Protein AF-A0A959G9X3-F1 (afdb_monomer)

Radius of gyration: 18.76 Å; Cα contacts (8 Å, |Δi|>4): 458; chains: 1; bounding box: 46×42×54 Å

Mean predicted aligned error: 4.37 Å

Sequence (274 aa):
MMKLTDKDYQLYTIEAFASNGLLDGGTTQPLSIRGVNMTTGDRDHNYILKWRSSTRLSVDNMTNELIGAWIALELDIVCVEPFLINISDQFVEKVMTDQPGYKFAQQSIGINFGSKYMEGLFPFINQYNPKNIDQVQQAMMIFVFDMFVDNGDRGQGKMNLFWRDDRYVVLDHEMAFSFLQLLFGQNPHPWLIEKDVDLYKKHPLLLFLKNSTPDINACVEKLTLINDHFWNCVDQWLPAECKSEKIEKIKSRLNSVIANRDIFIEQLNKILAS

Foldseek 3Di:
DDALLDPPDAAWEWEFDAWPAFDPDDQQRKTWTFTAGPPPRDGPFIKIFGQCPRPQHPLQLLLQQVVLVNLCVLLVQAEFAKHKYAQAPCCLVPHCVVGPCSVSSVVRHGITIMTTDDPPWAADDLPDAQPDQVQLQSLLLVLVSCLLQVQLCCLVPRNQWTDDPSHIYHYRRSRGNVLVVDPDQRDPQSLQCVSVCNSRVRHSCLVNNLVDDHDNVVSLVSLCSLDPSSVVSCVVHPDPSSDDPVSVVSSVSSVSNNVVVVSSSVNVVVSSPD

Nearest PDB structures (foldseek):
  7bi2-assembly1_A  TM=4.686E-01  e=2.970E-03  Mus musculus
  4bwx-assembly1_B  TM=3.816E-01  e=1.131E-03  Neurospora crassa
  7bi6-assembly1_A  TM=4.331E-01  e=1.076E-02  Mus musculus
  9cj1-assembly1_A  TM=2.770E-01  e=6.617E-04  Homo sapiens
  4e5b-assembly1_A  TM=2.911E-01  e=8.229E-03  Homo sapiens

Secondary structure (DSSP, 8-state):
---TTSTT----EEEEEEEEEEPSS-TT--EEEEEEETTT-----EEEEE-TTSTT--HHHHHHHHHHHHHHHHTT--BPPEEEEEE-HHHIIIIITTSTTHHHHHHT-EEEEEEE--SS-EE--TTPPPSSHHHHHHHHHHHHHHHHTT-TTTTSS---EEEETTEEEE---TTTTGGGG-SS---S-TT-GGG-HHHHHT-TTHHHHHTS---HHHHHHGGGGSSHHHHHHHHHHS-GGG--THHHHHHHHHHHHHHTHHHHHHHHHHHHH-

pLDDT: mean 91.66, std 8.44, range [50.0, 98.75]

Solvent-accessible surface area (backbone atoms only — not comparable to full-atom values): 15280 Å² total; per-residue (Å²): 131,85,27,65,77,42,92,84,56,74,80,50,46,26,44,50,74,44,72,77,45,68,51,87,86,56,100,56,58,34,32,34,28,34,31,32,30,74,85,82,65,50,60,94,50,52,31,37,38,42,46,46,46,27,102,78,25,48,60,64,26,44,40,25,28,53,53,39,44,40,52,35,35,62,65,71,42,48,53,60,55,70,31,36,29,35,35,46,70,64,35,35,67,74,58,27,59,98,38,90,60,35,71,40,44,66,66,24,58,39,78,24,44,24,24,50,58,73,83,74,69,40,76,64,58,95,79,73,74,72,91,48,70,67,46,43,40,50,51,46,40,51,54,52,45,40,60,65,43,35,27,62,38,44,43,64,75,70,57,49,39,25,37,44,95,91,36,67,32,44,52,84,28,51,43,32,49,40,62,78,76,45,92,65,86,59,70,92,52,71,31,56,48,84,78,48,50,73,53,55,74,44,23,74,56,45,73,59,52,46,77,55,86,59,64,62,65,67,47,58,60,47,52,64,66,72,36,71,68,40,51,54,42,46,69,70,65,53,54,76,85,53,62,54,77,62,55,58,53,50,52,55,53,46,49,52,28,59,76,38,38,70,56,29,50,54,43,53,51,53,62,46,73,105

Structure (mmCIF, N/CA/C/O backbone):
data_AF-A0A959G9X3-F1
#
_entry.id   AF-A0A959G9X3-F1
#
loop_
_atom_site.group_PDB
_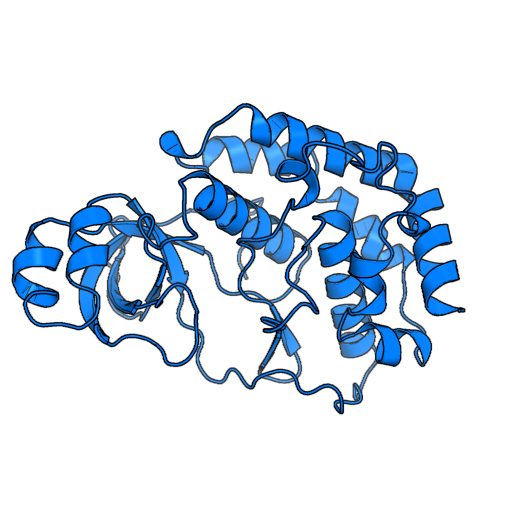atom_site.id
_atom_site.type_symbol
_atom_site.label_atom_id
_atom_site.label_alt_id
_atom_site.label_comp_id
_atom_site.label_asym_id
_atom_site.label_entity_id
_atom_site.label_seq_id
_atom_site.pdbx_PDB_ins_code
_atom_site.Cartn_x
_atom_site.Cartn_y
_atom_site.Cartn_z
_atom_site.occupancy
_atom_site.B_iso_or_equiv
_atom_site.auth_seq_id
_atom_site.auth_comp_id
_atom_site.auth_asym_id
_atom_site.auth_atom_id
_atom_site.pdbx_PDB_model_num
ATOM 1 N N . MET A 1 1 ? -5.214 -13.494 -4.003 1.00 85.50 1 MET A N 1
ATOM 2 C CA . MET A 1 1 ? -5.889 -12.512 -3.128 1.00 85.50 1 MET A CA 1
ATOM 3 C C . MET A 1 1 ? -6.911 -11.808 -3.991 1.00 85.50 1 MET A C 1
ATOM 5 O O . MET A 1 1 ? -6.700 -11.784 -5.198 1.00 85.50 1 MET A O 1
ATOM 9 N N . MET A 1 2 ? -8.006 -11.332 -3.408 1.00 94.06 2 MET A N 1
ATOM 10 C CA . MET A 1 2 ? -9.050 -10.645 -4.165 1.00 94.06 2 MET A CA 1
ATOM 11 C C . MET A 1 2 ? -8.537 -9.278 -4.629 1.00 94.06 2 MET A C 1
ATOM 13 O O . MET A 1 2 ? -7.889 -8.573 -3.852 1.00 94.06 2 MET A O 1
ATOM 17 N N . LYS A 1 3 ? -8.774 -8.937 -5.892 1.00 97.31 3 LYS A N 1
ATOM 18 C CA . LYS A 1 3 ? -8.425 -7.649 -6.499 1.00 97.31 3 LYS A CA 1
ATOM 19 C C . LYS A 1 3 ? -9.585 -6.677 -6.378 1.00 97.31 3 LYS A C 1
ATOM 21 O O . LYS A 1 3 ? -10.732 -7.102 -6.294 1.00 97.31 3 LYS A O 1
ATOM 26 N N . LEU A 1 4 ? -9.299 -5.378 -6.421 1.00 97.75 4 LEU A N 1
ATOM 27 C CA . LEU A 1 4 ? -10.341 -4.352 -6.344 1.00 97.75 4 LEU A CA 1
ATOM 28 C C . LEU A 1 4 ? -11.317 -4.442 -7.532 1.00 97.75 4 LEU A C 1
ATOM 30 O O . LEU A 1 4 ? -12.502 -4.149 -7.380 1.00 97.75 4 LEU A O 1
ATOM 34 N N . THR A 1 5 ? -10.820 -4.852 -8.701 1.00 98.06 5 THR A N 1
ATOM 35 C CA . THR A 1 5 ? -11.609 -5.019 -9.932 1.00 98.06 5 THR A CA 1
ATOM 36 C C . THR A 1 5 ? -12.339 -6.364 -10.029 1.00 98.06 5 THR A C 1
ATOM 38 O O . THR A 1 5 ? -13.122 -6.573 -10.962 1.00 98.06 5 THR A O 1
ATOM 41 N N . ASP A 1 6 ? -12.137 -7.283 -9.077 1.00 97.81 6 ASP A N 1
ATOM 42 C CA . ASP A 1 6 ? -12.888 -8.537 -9.048 1.00 97.81 6 ASP A CA 1
ATOM 43 C C . ASP A 1 6 ? -14.374 -8.252 -8.784 1.00 97.81 6 ASP A C 1
ATOM 45 O O . ASP A 1 6 ? -14.739 -7.441 -7.934 1.00 97.81 6 ASP A O 1
ATOM 49 N N . LYS A 1 7 ? -15.263 -8.964 -9.487 1.00 96.12 7 LYS A N 1
ATOM 50 C CA . LYS A 1 7 ? -16.722 -8.745 -9.398 1.00 96.12 7 LYS A CA 1
ATOM 51 C C . LYS A 1 7 ? -17.288 -8.925 -7.990 1.00 96.12 7 LYS A C 1
ATOM 53 O O . LYS A 1 7 ? -18.281 -8.289 -7.650 1.00 96.12 7 LYS A O 1
ATOM 58 N N . ASP A 1 8 ? -16.659 -9.798 -7.213 1.00 94.75 8 ASP A N 1
ATOM 59 C CA . ASP A 1 8 ? -17.082 -10.152 -5.862 1.00 94.75 8 ASP A CA 1
ATOM 60 C C . ASP A 1 8 ? -16.332 -9.344 -4.788 1.00 94.75 8 ASP A C 1
ATOM 62 O O . ASP A 1 8 ? -16.494 -9.617 -3.598 1.00 94.75 8 ASP A O 1
ATOM 66 N N . TYR A 1 9 ? -15.522 -8.351 -5.185 1.00 96.31 9 TYR A N 1
ATOM 67 C CA . TYR A 1 9 ? -14.794 -7.507 -4.245 1.00 96.31 9 TYR A CA 1
ATOM 68 C C . TYR A 1 9 ? -15.740 -6.728 -3.335 1.00 96.31 9 TYR A C 1
ATOM 70 O O . TYR A 1 9 ? -16.698 -6.096 -3.788 1.00 96.31 9 TYR A O 1
ATOM 78 N N . GLN A 1 10 ? -15.429 -6.733 -2.039 1.00 94.81 10 GLN A N 1
ATOM 79 C CA . GLN A 1 10 ? -16.093 -5.917 -1.031 1.00 94.81 10 GLN A CA 1
ATOM 80 C C . GLN A 1 10 ? -15.064 -5.370 -0.045 1.00 94.81 10 GLN A C 1
ATOM 82 O O . GLN A 1 10 ? -14.242 -6.111 0.490 1.00 94.81 10 GLN A O 1
ATOM 87 N N . LEU A 1 11 ? -15.147 -4.070 0.248 1.00 96.38 11 LEU A N 1
ATOM 88 C CA . LEU A 1 11 ? -14.422 -3.490 1.373 1.00 96.38 11 LEU A CA 1
ATOM 89 C C . LEU A 1 11 ? -15.249 -3.684 2.649 1.00 96.38 11 LEU A C 1
ATOM 91 O O . LEU A 1 11 ? -16.226 -2.972 2.882 1.00 96.38 11 LEU A O 1
ATOM 95 N N . TYR A 1 12 ? -14.867 -4.658 3.470 1.00 96.00 12 TYR A N 1
ATOM 96 C CA . TYR A 1 12 ? -15.586 -4.968 4.703 1.00 96.00 12 TYR A CA 1
ATOM 97 C C . TYR A 1 12 ? -15.247 -4.015 5.850 1.00 96.00 12 TYR A C 1
ATOM 99 O O . TYR A 1 12 ? -14.092 -3.627 6.045 1.00 96.00 12 TYR A O 1
ATOM 107 N N . THR A 1 13 ? -16.261 -3.736 6.673 1.00 97.12 13 THR A N 1
ATOM 108 C CA . THR A 1 13 ? -16.110 -3.056 7.963 1.00 97.12 13 THR A CA 1
ATOM 109 C C . THR A 1 13 ? -16.155 -4.060 9.106 1.00 97.12 13 THR A C 1
ATOM 111 O O . THR A 1 13 ? -17.062 -4.893 9.195 1.00 97.12 13 THR A O 1
ATOM 114 N N . ILE A 1 14 ? -15.178 -3.952 9.997 1.00 97.81 14 ILE A N 1
ATOM 115 C CA . ILE A 1 14 ? -15.005 -4.780 11.181 1.00 97.81 14 ILE A CA 1
ATOM 116 C C . ILE A 1 14 ? -15.331 -3.948 12.423 1.00 97.81 14 ILE A C 1
ATOM 118 O O . ILE A 1 14 ? -14.673 -2.945 12.683 1.00 97.81 14 ILE A O 1
ATOM 122 N N . GLU A 1 15 ? -16.305 -4.377 13.222 1.00 97.62 15 GLU A N 1
ATOM 123 C CA . GLU A 1 15 ? -16.554 -3.795 14.547 1.00 97.62 15 GLU A CA 1
ATOM 124 C C . GLU A 1 15 ? -15.572 -4.407 15.552 1.00 97.62 15 GLU A C 1
ATOM 126 O O . GLU A 1 15 ? -15.604 -5.620 15.799 1.00 97.62 15 GLU A O 1
ATOM 131 N N . ALA A 1 16 ? -14.687 -3.591 16.126 1.00 97.44 16 ALA A N 1
ATOM 132 C CA . ALA A 1 16 ? -13.716 -4.051 17.113 1.00 97.44 16 ALA A CA 1
ATOM 133 C C . ALA A 1 16 ? -14.400 -4.408 18.445 1.00 97.44 16 ALA A C 1
ATOM 135 O O . ALA A 1 16 ? -15.195 -3.632 18.970 1.00 97.44 16 ALA A O 1
ATOM 136 N N . PHE A 1 17 ? -14.064 -5.562 19.035 1.00 95.44 17 PHE A N 1
ATOM 137 C CA . PHE A 1 17 ? -14.628 -5.973 20.333 1.00 95.44 17 PHE A CA 1
ATOM 138 C C . PHE A 1 17 ? -13.599 -6.477 21.350 1.00 95.44 17 PHE A C 1
ATOM 140 O O . PHE A 1 17 ? -13.927 -6.586 22.530 1.00 95.44 17 PHE A O 1
ATOM 147 N N . ALA A 1 18 ? -12.373 -6.805 20.934 1.00 95.44 18 ALA A N 1
ATOM 148 C CA . ALA A 1 18 ? -11.294 -7.171 21.849 1.00 95.44 18 ALA A CA 1
ATOM 149 C C . ALA A 1 18 ? -9.933 -6.701 21.330 1.00 95.44 18 ALA A C 1
ATOM 151 O O . ALA A 1 18 ? -9.728 -6.573 20.124 1.00 95.44 18 ALA A O 1
ATOM 152 N N . SER A 1 19 ? -9.004 -6.482 22.256 1.00 94.75 19 SER A N 1
ATOM 153 C CA . SER A 1 19 ? -7.615 -6.124 21.982 1.00 94.75 19 SER A CA 1
ATOM 154 C C . SER A 1 19 ? -6.700 -7.283 22.366 1.00 94.75 19 SER A C 1
ATOM 156 O O . SER A 1 19 ? -6.834 -7.846 23.450 1.00 94.75 19 SER A O 1
ATOM 158 N N . ASN A 1 20 ? -5.761 -7.612 21.482 1.00 93.94 20 ASN A N 1
ATOM 159 C CA . ASN A 1 20 ? -4.663 -8.541 21.745 1.00 93.94 20 ASN A CA 1
ATOM 160 C C . ASN A 1 20 ? -3.367 -7.792 22.122 1.00 93.94 20 ASN A C 1
ATOM 162 O O . ASN A 1 20 ? -2.320 -8.418 22.266 1.00 93.94 20 ASN A O 1
ATOM 166 N N . GLY A 1 21 ? -3.428 -6.463 22.266 1.00 91.56 21 GLY A N 1
ATOM 167 C CA . GLY A 1 21 ? -2.287 -5.610 22.589 1.00 91.56 21 GLY A CA 1
ATOM 168 C C . GLY A 1 21 ? -1.664 -4.909 21.380 1.00 91.56 21 GLY A C 1
ATOM 169 O O . GLY A 1 21 ? -1.989 -5.176 20.218 1.00 91.56 21 GLY A O 1
ATOM 170 N N . LEU A 1 22 ? -0.782 -3.951 21.678 1.00 89.56 22 LEU A N 1
ATOM 171 C CA . LEU A 1 22 ? -0.002 -3.236 20.670 1.00 89.56 22 LEU A CA 1
ATOM 172 C C . LEU A 1 22 ? 1.006 -4.184 20.023 1.00 89.56 22 LEU A C 1
ATOM 174 O O . LEU A 1 22 ? 1.587 -5.032 20.697 1.00 89.56 22 LEU A O 1
ATOM 178 N N . LEU A 1 23 ? 1.231 -4.017 18.723 1.00 87.06 23 LEU A N 1
ATOM 179 C CA . LEU A 1 23 ? 2.316 -4.715 18.051 1.00 87.06 23 LEU A CA 1
ATOM 180 C C . LEU A 1 23 ? 3.654 -4.041 18.352 1.00 87.06 23 LEU A C 1
ATOM 182 O O . LEU A 1 23 ? 3.776 -2.811 18.336 1.00 87.06 23 LEU A O 1
ATOM 186 N N . ASP A 1 24 ? 4.676 -4.868 18.547 1.00 71.62 24 ASP A N 1
ATOM 187 C CA . ASP A 1 24 ? 6.043 -4.396 18.683 1.00 71.62 24 ASP A CA 1
ATOM 188 C C . ASP A 1 24 ? 6.552 -3.823 17.362 1.00 71.62 24 ASP A C 1
ATOM 190 O O . ASP A 1 24 ? 6.461 -4.428 16.293 1.00 71.62 24 ASP A O 1
ATOM 194 N N . GLY A 1 25 ? 7.141 -2.634 17.452 1.00 63.25 25 GLY A N 1
ATOM 195 C CA . GLY A 1 25 ? 7.735 -1.968 16.311 1.00 63.25 25 GLY A CA 1
ATOM 196 C C . GLY A 1 25 ? 6.701 -1.336 15.377 1.00 63.25 25 GLY A C 1
ATOM 197 O O . GLY A 1 25 ? 6.318 -1.894 14.358 1.00 63.25 25 GLY A O 1
ATOM 198 N N . GLY A 1 26 ? 6.501 -0.035 15.554 1.00 63.66 26 GLY A N 1
ATOM 199 C CA . GLY A 1 26 ? 5.830 0.865 14.615 1.00 63.66 26 GLY A CA 1
ATOM 200 C C . GLY A 1 26 ? 5.736 2.240 15.261 1.00 63.66 26 GLY A C 1
ATOM 201 O O . GLY A 1 26 ? 5.432 2.329 16.447 1.00 63.66 26 GLY A O 1
ATOM 202 N N . THR A 1 27 ? 6.033 3.313 14.533 1.00 64.88 27 THR A N 1
ATOM 203 C CA . THR A 1 27 ? 5.900 4.682 15.072 1.00 64.88 27 THR A CA 1
ATOM 204 C C . THR A 1 27 ? 4.432 5.073 15.269 1.00 64.88 27 THR A C 1
ATOM 206 O O . THR A 1 27 ? 4.143 5.963 16.063 1.00 64.88 27 THR A O 1
ATOM 209 N N . THR A 1 28 ? 3.515 4.367 14.599 1.00 73.62 28 THR A N 1
ATOM 210 C CA . THR A 1 28 ? 2.058 4.555 14.638 1.00 73.62 28 THR A CA 1
ATOM 211 C C . THR A 1 28 ? 1.342 3.708 15.697 1.00 73.62 28 THR A C 1
ATOM 213 O O . THR A 1 28 ? 0.125 3.814 15.821 1.00 73.62 28 THR A O 1
ATOM 216 N N . GLN A 1 29 ? 2.076 2.900 16.479 1.00 82.88 29 GLN A N 1
ATOM 217 C CA . GLN A 1 29 ? 1.539 2.012 17.528 1.00 82.88 29 GLN A CA 1
ATOM 218 C C . GLN A 1 29 ? 0.321 1.175 17.073 1.00 82.88 29 GLN A C 1
ATOM 220 O O . GLN A 1 29 ? -0.747 1.271 17.685 1.00 82.88 29 GLN A O 1
ATOM 225 N N . PRO A 1 30 ? 0.447 0.374 15.997 1.00 88.69 30 PRO A N 1
ATOM 226 C CA . PRO A 1 30 ? -0.665 -0.433 15.506 1.00 88.69 30 PRO A CA 1
ATOM 227 C C . PRO A 1 30 ? -1.137 -1.440 16.564 1.00 88.69 30 PRO A C 1
ATOM 229 O O . PRO A 1 30 ? -0.336 -1.987 17.327 1.00 88.69 30 PRO A O 1
ATOM 232 N N . LEU A 1 31 ? -2.445 -1.689 16.601 1.00 93.50 31 LEU A N 1
ATOM 233 C CA . LEU A 1 31 ? -3.095 -2.549 17.591 1.00 93.50 31 LEU A CA 1
ATOM 234 C C . LEU A 1 31 ? -3.569 -3.849 16.940 1.00 93.50 31 LEU A C 1
ATOM 236 O O . LEU A 1 31 ? -4.256 -3.817 15.922 1.00 93.50 31 LEU A O 1
ATOM 240 N N . SER A 1 32 ? -3.251 -4.993 17.543 1.00 95.25 32 SER A N 1
ATOM 241 C CA . SER A 1 32 ? -3.877 -6.263 17.170 1.00 95.25 32 SER A CA 1
ATOM 242 C C . SER A 1 32 ? -5.231 -6.377 17.861 1.00 95.25 32 SER A C 1
ATOM 244 O O . SER A 1 32 ? -5.326 -6.230 19.081 1.00 95.25 32 SER A O 1
ATOM 246 N N . ILE A 1 33 ? -6.286 -6.634 17.094 1.00 96.50 33 ILE A N 1
ATOM 247 C CA . ILE A 1 33 ? -7.656 -6.719 17.600 1.00 96.50 33 ILE A CA 1
ATOM 248 C C . ILE A 1 33 ? -8.370 -7.978 17.112 1.00 96.50 33 ILE A C 1
ATOM 250 O O . ILE A 1 33 ? -8.010 -8.580 16.096 1.00 96.50 33 ILE A O 1
ATOM 254 N N . ARG A 1 34 ? -9.458 -8.314 17.804 1.00 96.81 34 ARG A N 1
ATOM 255 C CA . ARG A 1 34 ? -10.531 -9.155 17.271 1.00 96.81 34 ARG A CA 1
ATOM 256 C C . ARG A 1 34 ? -11.759 -8.299 17.013 1.00 96.81 34 ARG A C 1
ATOM 258 O O . ARG A 1 34 ? -12.076 -7.394 17.791 1.00 96.81 34 ARG A O 1
ATOM 265 N N . GLY A 1 35 ? -12.457 -8.619 15.935 1.00 95.69 35 GLY A N 1
ATOM 266 C CA . GLY A 1 35 ? -13.658 -7.907 15.539 1.00 95.69 35 GLY A CA 1
ATOM 267 C C . GLY A 1 35 ? -14.635 -8.791 14.782 1.00 95.69 35 GLY A C 1
ATOM 268 O O . GLY A 1 35 ? -14.324 -9.938 14.454 1.00 95.69 35 GLY A O 1
ATOM 269 N N . VAL A 1 36 ? -15.833 -8.263 14.556 1.00 96.44 36 VAL A N 1
ATOM 270 C CA . VAL A 1 36 ? -16.889 -8.924 13.784 1.00 96.44 36 VAL A CA 1
ATOM 271 C C . VAL A 1 36 ? -17.071 -8.215 12.449 1.00 96.44 36 VAL A C 1
ATOM 273 O O . VAL A 1 36 ? -17.217 -6.994 12.414 1.00 96.44 36 VAL A O 1
ATOM 276 N N . ASN A 1 37 ? -17.071 -8.968 11.351 1.00 96.56 37 ASN A N 1
ATOM 277 C CA . ASN A 1 37 ? -17.448 -8.426 10.050 1.00 96.56 37 ASN A CA 1
ATOM 278 C C . ASN A 1 37 ? -18.927 -8.030 10.095 1.00 96.56 37 ASN A C 1
ATOM 280 O O . ASN A 1 37 ? -19.795 -8.874 10.306 1.00 96.56 37 ASN A O 1
ATOM 284 N N . MET A 1 38 ? -19.224 -6.746 9.905 1.00 95.44 38 MET A N 1
ATOM 285 C CA . MET A 1 38 ? -20.588 -6.224 10.028 1.00 95.44 38 MET A CA 1
ATOM 286 C C . MET A 1 38 ? -21.529 -6.705 8.914 1.00 95.44 38 MET A C 1
ATOM 288 O O . MET A 1 38 ? -22.742 -6.609 9.065 1.00 95.44 38 MET A O 1
ATOM 292 N N . THR A 1 39 ? -20.982 -7.216 7.808 1.00 93.75 39 THR A N 1
ATOM 293 C CA . THR A 1 39 ? -21.754 -7.734 6.670 1.00 93.75 39 THR A CA 1
ATOM 294 C C . THR A 1 39 ? -22.005 -9.233 6.800 1.00 93.75 39 THR A C 1
ATOM 296 O O . THR A 1 39 ? -23.139 -9.676 6.647 1.00 93.75 39 THR A O 1
ATOM 299 N N . THR A 1 40 ? -20.965 -10.019 7.091 1.00 94.00 40 THR A N 1
ATOM 300 C CA . THR A 1 40 ? -21.065 -11.491 7.123 1.00 94.00 40 THR A CA 1
ATOM 301 C C . THR A 1 40 ? -21.345 -12.053 8.516 1.00 94.00 40 THR A C 1
ATOM 303 O O . THR A 1 40 ? -21.867 -13.156 8.643 1.00 94.00 40 THR A O 1
ATOM 306 N N . GLY A 1 41 ? -21.026 -11.301 9.572 1.00 94.38 41 GLY A N 1
ATOM 307 C CA . GLY A 1 41 ? -21.092 -11.759 10.960 1.00 94.38 41 GLY A CA 1
ATOM 308 C C . GLY A 1 41 ? -19.872 -12.564 11.424 1.00 94.38 41 GLY A C 1
ATOM 309 O O . GLY A 1 41 ? -19.844 -12.982 12.584 1.00 94.38 41 GLY A O 1
ATOM 310 N N . ASP A 1 42 ? -18.860 -12.759 10.570 1.00 93.38 42 ASP A N 1
ATOM 311 C CA . ASP A 1 42 ? -17.679 -13.578 10.878 1.00 93.38 42 ASP A CA 1
ATOM 312 C C . ASP A 1 42 ? -16.801 -12.969 11.981 1.00 93.38 42 ASP A C 1
ATOM 314 O O . ASP A 1 42 ? -16.592 -11.754 12.030 1.00 93.38 42 ASP A O 1
ATOM 318 N N . ARG A 1 43 ? -16.247 -13.824 12.858 1.00 91.00 43 ARG A N 1
ATOM 319 C CA . ARG A 1 43 ? -15.448 -13.434 14.048 1.00 91.00 43 ARG A CA 1
ATOM 320 C C . ARG A 1 43 ? -14.090 -14.138 14.172 1.00 91.00 43 ARG A C 1
ATOM 322 O O . ARG A 1 43 ? -13.389 -13.961 15.175 1.00 91.00 43 ARG A O 1
ATOM 329 N N . ASP A 1 44 ? -13.718 -14.939 13.179 1.00 80.19 44 ASP A N 1
ATOM 330 C CA . ASP A 1 44 ? -12.619 -15.914 13.274 1.00 80.19 44 ASP A CA 1
ATOM 331 C C . ASP A 1 44 ? -11.255 -15.354 12.853 1.00 80.19 44 ASP A C 1
ATOM 333 O O . ASP A 1 44 ? -10.323 -16.095 12.536 1.00 80.19 44 ASP A O 1
ATOM 337 N N . HIS A 1 45 ? -11.114 -14.030 12.826 1.00 87.19 45 HIS A N 1
ATOM 338 C CA . HIS A 1 45 ? -9.915 -13.373 12.325 1.00 87.19 45 HIS A CA 1
ATOM 339 C C . HIS A 1 45 ? -9.379 -12.339 13.312 1.00 87.19 45 HIS A C 1
ATOM 341 O O . HIS A 1 45 ? -10.131 -11.635 13.991 1.00 87.19 45 HIS A O 1
ATOM 347 N N . ASN A 1 46 ? -8.050 -12.261 13.361 1.00 94.31 46 ASN A N 1
ATOM 348 C CA . ASN A 1 46 ? -7.339 -11.140 13.952 1.00 94.31 46 ASN A CA 1
ATOM 349 C C . ASN A 1 46 ? -7.132 -10.072 12.877 1.00 94.31 46 ASN A C 1
ATOM 351 O O . ASN A 1 46 ? -6.869 -10.386 11.711 1.00 94.31 46 ASN A O 1
ATOM 355 N N . TYR A 1 47 ? -7.208 -8.814 13.288 1.00 96.25 47 TYR A N 1
ATOM 356 C CA . TYR A 1 47 ? -6.983 -7.666 12.421 1.00 96.25 47 TYR A CA 1
ATOM 357 C C . TYR A 1 47 ? -5.936 -6.756 13.042 1.00 96.25 47 TYR A C 1
ATOM 359 O O . TYR A 1 47 ? -5.803 -6.687 14.265 1.00 96.25 47 TYR A O 1
ATOM 367 N N . ILE A 1 48 ? -5.202 -6.053 12.190 1.00 94.88 48 ILE A N 1
ATOM 368 C CA . ILE A 1 48 ? -4.279 -5.005 12.603 1.00 94.88 48 ILE A CA 1
ATOM 369 C C . ILE A 1 48 ? -4.941 -3.665 12.340 1.00 94.88 48 ILE A C 1
ATOM 371 O O . ILE A 1 48 ? -5.239 -3.331 11.197 1.00 94.88 48 ILE A O 1
ATOM 375 N N . LEU A 1 49 ? -5.161 -2.916 13.412 1.00 94.12 49 LEU A N 1
ATOM 376 C CA . LEU A 1 49 ? -5.708 -1.571 13.416 1.00 94.12 49 LEU A CA 1
ATOM 377 C C . LEU A 1 49 ? -4.584 -0.542 13.359 1.00 94.12 49 LEU A C 1
ATOM 379 O O . LEU A 1 49 ? -3.643 -0.588 14.157 1.00 94.12 49 LEU A O 1
ATOM 383 N N . LYS A 1 50 ? -4.735 0.431 12.461 1.00 91.88 50 LYS A N 1
ATOM 384 C CA . LYS A 1 50 ? -3.920 1.642 12.429 1.00 91.88 50 LYS A CA 1
ATOM 385 C C . LYS A 1 50 ? -4.776 2.840 12.834 1.00 91.88 50 LYS A C 1
ATOM 387 O O . LYS A 1 50 ? -5.769 3.151 12.182 1.00 91.88 50 LYS A O 1
ATOM 392 N N . TRP A 1 51 ? -4.392 3.509 13.919 1.00 87.50 51 TRP A N 1
ATOM 393 C CA . TRP A 1 51 ? -5.157 4.621 14.486 1.00 87.50 51 TRP A CA 1
ATOM 394 C C . TRP A 1 51 ? -5.194 5.820 13.548 1.00 87.50 51 TRP A C 1
ATOM 396 O O . TRP A 1 51 ? -4.145 6.405 13.276 1.00 87.50 51 TRP A O 1
ATOM 406 N N . ARG A 1 52 ? -6.390 6.280 13.174 1.00 83.88 52 ARG A N 1
ATOM 407 C CA . ARG A 1 52 ? -6.580 7.526 12.415 1.00 83.88 52 ARG A CA 1
ATOM 408 C C . ARG A 1 52 ? -6.131 8.782 13.169 1.00 83.88 52 ARG A C 1
ATOM 410 O O . ARG A 1 52 ? -6.207 9.864 12.615 1.00 83.88 52 ARG A O 1
ATOM 417 N N . SER A 1 53 ? -5.819 8.674 14.461 1.00 73.44 53 SER A N 1
ATOM 418 C CA . SER A 1 53 ? -5.345 9.783 15.295 1.00 73.44 53 SER A CA 1
ATOM 419 C C . SER A 1 53 ? -3.873 9.662 15.681 1.00 73.44 53 SER A C 1
ATOM 421 O O . SER A 1 53 ? -3.386 10.458 16.488 1.00 73.44 53 SER A O 1
ATOM 423 N N . SER A 1 54 ? -3.152 8.654 15.172 1.00 62.28 54 SER A N 1
ATOM 424 C CA . SER A 1 54 ? -1.708 8.609 15.398 1.00 62.28 54 SER A CA 1
ATOM 425 C C . SER A 1 54 ? -1.075 9.862 14.789 1.00 62.28 54 SER A C 1
ATOM 427 O O . SER A 1 54 ? -1.590 10.422 13.824 1.00 62.28 54 SER A O 1
ATOM 429 N N . THR A 1 55 ? 0.052 10.320 15.335 1.00 51.47 55 THR A N 1
ATOM 430 C CA . THR A 1 55 ? 0.744 11.563 14.928 1.00 51.47 55 THR A CA 1
ATOM 431 C C . THR A 1 55 ? 1.146 11.615 13.447 1.00 51.47 55 THR A C 1
ATOM 433 O O . THR A 1 55 ? 1.661 12.633 12.990 1.00 51.47 55 THR A O 1
ATOM 436 N N . ARG A 1 56 ? 0.909 10.529 12.704 1.00 50.00 56 ARG A N 1
ATOM 437 C CA . ARG A 1 56 ? 1.140 10.370 11.273 1.00 50.00 56 ARG A CA 1
ATOM 438 C C . ARG A 1 56 ? -0.070 9.851 10.501 1.00 50.00 56 ARG A C 1
ATOM 440 O O . ARG A 1 56 ? 0.092 9.629 9.324 1.00 50.00 56 ARG A O 1
ATOM 447 N N . LEU A 1 57 ? -1.253 9.639 11.071 1.00 54.00 57 LEU A N 1
ATOM 448 C CA . LEU A 1 57 ? -2.431 9.256 10.286 1.00 54.00 57 LEU A CA 1
ATOM 449 C C . LEU A 1 57 ? -3.406 10.423 10.312 1.00 54.00 57 LEU A C 1
ATOM 451 O O . LEU A 1 57 ? -4.056 10.678 11.309 1.00 54.00 57 LEU A O 1
ATOM 455 N N . SER A 1 58 ? -3.457 11.180 9.225 1.00 71.12 58 SER A N 1
ATOM 456 C CA . SER A 1 58 ? -4.650 11.935 8.859 1.00 71.12 58 SER A CA 1
ATOM 457 C C . SER A 1 58 ? -5.543 11.027 8.009 1.00 71.12 58 SER A C 1
ATOM 459 O O . SER A 1 58 ? -5.116 9.959 7.559 1.00 71.12 58 SER A O 1
ATOM 461 N N . VAL A 1 59 ? -6.771 11.466 7.730 1.00 80.19 59 VAL A N 1
ATOM 462 C CA . VAL A 1 59 ? -7.631 10.842 6.707 1.00 80.19 59 VAL A CA 1
ATOM 463 C C . VAL A 1 59 ? -6.861 10.617 5.398 1.00 80.19 59 VAL A C 1
ATOM 465 O O . VAL A 1 59 ? -7.073 9.615 4.719 1.00 80.19 59 VAL A O 1
ATOM 468 N N . ASP A 1 60 ? -5.882 11.476 5.092 1.00 83.62 60 ASP A N 1
ATOM 469 C CA . ASP A 1 60 ? -5.035 11.299 3.922 1.00 83.62 60 ASP A CA 1
ATOM 470 C C . ASP A 1 60 ? -4.221 10.009 3.942 1.00 83.62 60 ASP A C 1
ATOM 472 O O . ASP A 1 60 ? -4.154 9.328 2.921 1.00 83.62 60 ASP A O 1
ATOM 476 N N . ASN A 1 61 ? -3.630 9.647 5.072 1.00 85.31 61 ASN A N 1
ATOM 477 C CA . ASN A 1 61 ? -2.769 8.471 5.135 1.00 85.31 61 ASN A CA 1
ATOM 478 C C . ASN A 1 61 ? -3.587 7.178 5.146 1.00 85.31 61 ASN A C 1
ATOM 480 O O . ASN A 1 61 ? -3.155 6.187 4.567 1.00 85.31 61 ASN A O 1
ATOM 484 N N . MET A 1 62 ? -4.819 7.218 5.667 1.00 90.50 62 MET A N 1
ATOM 485 C CA . MET A 1 62 ? -5.795 6.150 5.442 1.00 90.50 62 MET A CA 1
ATOM 486 C C . MET A 1 62 ? -6.145 6.002 3.952 1.00 90.50 62 MET A C 1
ATOM 488 O O . MET A 1 62 ? -6.174 4.883 3.442 1.00 90.50 62 MET A O 1
ATOM 492 N N . THR A 1 63 ? -6.376 7.107 3.233 1.00 93.31 63 THR A N 1
ATOM 493 C CA . THR A 1 63 ? -6.613 7.054 1.781 1.00 93.31 63 THR A CA 1
ATOM 494 C C . THR A 1 63 ? -5.400 6.489 1.035 1.00 93.31 63 THR A C 1
ATOM 496 O O . THR A 1 63 ? -5.573 5.684 0.124 1.00 93.31 63 THR A O 1
ATOM 499 N N . ASN A 1 64 ? -4.179 6.886 1.412 1.00 94.25 64 ASN A N 1
ATOM 500 C CA . ASN A 1 64 ? -2.950 6.386 0.790 1.00 94.25 64 ASN A CA 1
ATOM 501 C C . ASN A 1 64 ? -2.778 4.883 1.030 1.00 94.25 64 ASN A C 1
ATOM 503 O O . ASN A 1 64 ? -2.481 4.159 0.085 1.00 94.25 64 ASN A O 1
ATOM 507 N N . GLU A 1 65 ? -3.036 4.414 2.253 1.00 93.94 65 GLU A N 1
ATOM 508 C CA . GLU A 1 65 ? -3.014 2.991 2.595 1.00 93.94 65 GLU A CA 1
ATOM 509 C C . GLU A 1 65 ? -3.996 2.173 1.758 1.00 93.94 65 GLU A C 1
ATOM 511 O O . GLU A 1 65 ? -3.607 1.181 1.146 1.00 93.94 65 GLU A O 1
ATOM 516 N N . LEU A 1 66 ? -5.260 2.606 1.678 1.00 96.31 66 LEU A N 1
ATOM 517 C CA . LEU A 1 66 ? -6.283 1.901 0.900 1.00 96.31 66 LEU A CA 1
ATOM 518 C C . LEU A 1 66 ? -5.912 1.828 -0.582 1.00 96.31 66 LEU A C 1
ATOM 520 O O . LEU A 1 66 ? -5.870 0.739 -1.152 1.00 96.31 66 LEU A O 1
ATOM 524 N N . ILE A 1 67 ? -5.608 2.972 -1.202 1.00 97.81 67 ILE A N 1
ATOM 525 C CA . ILE A 1 67 ? -5.283 3.018 -2.633 1.00 97.81 67 ILE A CA 1
ATOM 526 C C . ILE A 1 67 ? -3.975 2.266 -2.907 1.00 97.81 67 ILE A C 1
ATOM 528 O O . ILE A 1 67 ? -3.905 1.506 -3.868 1.00 97.81 67 ILE A O 1
ATOM 532 N N . GLY A 1 68 ? -2.954 2.428 -2.064 1.00 97.56 68 GLY A N 1
ATOM 533 C CA . GLY A 1 68 ? -1.677 1.730 -2.196 1.00 97.56 68 GLY A CA 1
ATOM 534 C C . GLY A 1 68 ? -1.825 0.211 -2.101 1.00 97.56 68 GLY A C 1
ATOM 535 O O . GLY A 1 68 ? -1.305 -0.499 -2.963 1.00 97.56 68 GLY A O 1
ATOM 536 N N . ALA A 1 69 ? -2.595 -0.286 -1.126 1.00 97.50 69 ALA A N 1
ATOM 537 C CA . ALA A 1 69 ? -2.902 -1.709 -0.990 1.00 97.50 69 ALA A CA 1
ATOM 538 C C . ALA A 1 69 ? -3.703 -2.237 -2.189 1.00 97.50 69 ALA A C 1
ATOM 540 O O . ALA A 1 69 ? -3.391 -3.303 -2.716 1.00 97.50 69 ALA A O 1
ATOM 541 N N . TRP A 1 70 ? -4.699 -1.489 -2.673 1.00 98.44 70 TRP A N 1
ATOM 542 C CA . TRP A 1 70 ? -5.465 -1.887 -3.856 1.00 98.44 70 TRP A CA 1
ATOM 543 C C . TRP A 1 70 ? -4.617 -1.953 -5.118 1.00 98.44 70 TRP A C 1
ATOM 545 O O . TRP A 1 70 ? -4.720 -2.937 -5.843 1.00 98.44 70 TRP A O 1
ATOM 555 N N . ILE A 1 71 ? -3.746 -0.969 -5.360 1.00 98.69 71 ILE A N 1
ATOM 556 C CA . ILE A 1 71 ? -2.808 -1.013 -6.489 1.00 98.69 71 ILE A CA 1
ATOM 557 C C . ILE A 1 71 ? -1.883 -2.232 -6.350 1.00 98.69 71 ILE A C 1
ATOM 559 O O . ILE A 1 71 ? -1.690 -2.956 -7.323 1.00 98.69 71 ILE A O 1
ATOM 563 N N . ALA A 1 72 ? -1.339 -2.501 -5.159 1.00 98.38 72 ALA A N 1
ATOM 564 C CA . ALA A 1 72 ? -0.486 -3.668 -4.933 1.00 98.38 72 ALA A CA 1
ATOM 565 C C . ALA A 1 72 ? -1.213 -4.986 -5.266 1.00 98.38 72 ALA A C 1
ATOM 567 O O . ALA A 1 72 ? -0.689 -5.795 -6.035 1.00 98.38 72 ALA A O 1
ATOM 568 N N . LEU A 1 73 ? -2.438 -5.174 -4.759 1.00 98.00 73 LEU A N 1
ATOM 569 C CA . LEU A 1 73 ? -3.268 -6.350 -5.045 1.00 98.00 73 LEU A CA 1
ATOM 570 C C . LEU A 1 73 ? -3.590 -6.484 -6.538 1.00 98.00 73 LEU A C 1
ATOM 572 O O . LEU A 1 73 ? -3.484 -7.578 -7.096 1.00 98.00 73 LEU A O 1
ATOM 576 N N . GLU A 1 74 ? -3.943 -5.378 -7.193 1.00 98.44 74 GLU A N 1
ATOM 577 C CA . GLU A 1 74 ? -4.277 -5.345 -8.619 1.00 98.44 74 GLU A CA 1
ATOM 578 C C . GLU A 1 74 ? -3.098 -5.820 -9.486 1.00 98.44 74 GLU A C 1
ATOM 580 O O . GLU A 1 74 ? -3.278 -6.592 -10.434 1.00 98.44 74 GLU A O 1
ATOM 585 N N . LEU A 1 75 ? -1.877 -5.443 -9.091 1.00 98.44 75 LEU A N 1
ATOM 586 C CA . LEU A 1 75 ? -0.613 -5.796 -9.747 1.00 98.44 75 LEU A CA 1
ATOM 587 C C . LEU A 1 75 ? -0.064 -7.184 -9.356 1.00 98.44 75 LEU A C 1
ATOM 589 O O . LEU A 1 75 ? 1.033 -7.560 -9.783 1.00 98.44 75 LEU A O 1
ATOM 593 N N . ASP A 1 76 ? -0.826 -7.969 -8.588 1.00 97.38 76 ASP A N 1
ATOM 594 C CA . ASP A 1 76 ? -0.448 -9.279 -8.036 1.00 97.38 76 ASP A CA 1
ATOM 595 C C . ASP A 1 76 ? 0.729 -9.243 -7.047 1.00 97.38 76 ASP A C 1
ATOM 597 O O . ASP A 1 76 ? 1.425 -10.246 -6.858 1.00 97.38 7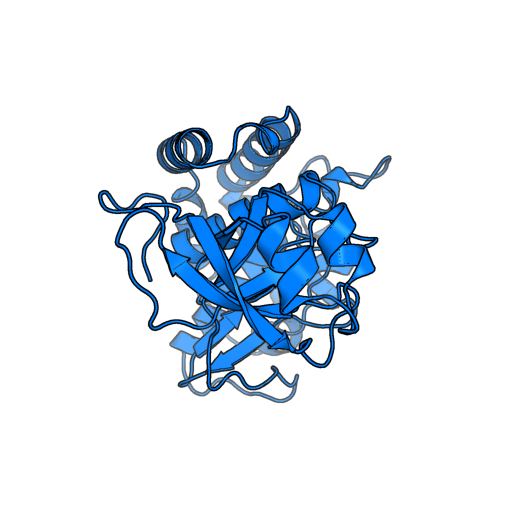6 ASP A O 1
ATOM 601 N N . ILE A 1 77 ? 0.966 -8.107 -6.392 1.00 97.75 7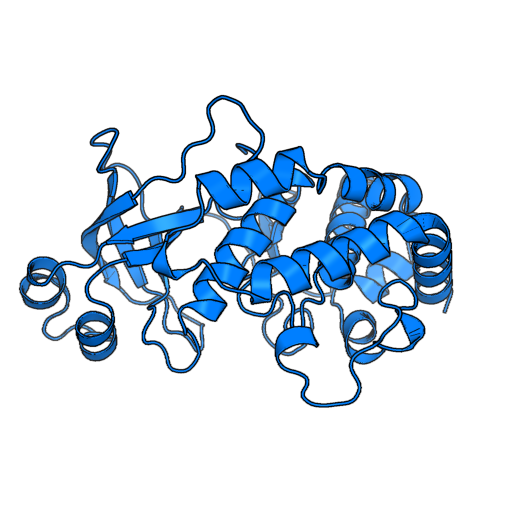7 ILE A N 1
ATOM 602 C CA . ILE A 1 77 ? 1.924 -8.021 -5.291 1.00 97.75 77 ILE A CA 1
ATOM 603 C C . ILE A 1 77 ? 1.254 -8.577 -4.034 1.00 97.75 77 ILE A C 1
ATOM 605 O O . ILE A 1 77 ? 0.121 -8.227 -3.704 1.00 97.75 77 ILE A O 1
ATOM 609 N N . VAL A 1 78 ? 1.949 -9.461 -3.314 1.00 96.50 78 VAL A N 1
ATOM 610 C CA . VAL A 1 78 ? 1.420 -9.993 -2.055 1.00 96.50 78 VAL A CA 1
ATOM 611 C C . VAL A 1 78 ? 1.467 -8.913 -0.986 1.00 96.50 78 VAL A C 1
ATOM 613 O O . VAL A 1 78 ? 2.540 -8.439 -0.623 1.00 96.50 78 VAL A O 1
ATOM 616 N N . CYS A 1 79 ? 0.305 -8.554 -0.455 1.00 95.44 79 CYS A N 1
ATOM 617 C CA . CYS A 1 79 ? 0.170 -7.666 0.689 1.00 95.44 79 CYS A CA 1
ATOM 618 C C . CYS A 1 79 ? -0.945 -8.163 1.614 1.00 95.44 79 CYS A C 1
ATOM 620 O O . CYS A 1 79 ? -1.612 -9.167 1.346 1.00 95.44 79 CYS A O 1
ATOM 622 N N . VAL A 1 80 ? -1.129 -7.482 2.741 1.00 93.06 80 VAL A N 1
ATOM 623 C CA . VAL A 1 80 ? -2.286 -7.728 3.607 1.00 93.06 80 VAL A CA 1
ATOM 624 C C . VAL A 1 80 ? -3.554 -7.175 2.970 1.00 93.06 80 VAL A C 1
ATOM 626 O O . VAL A 1 80 ? -3.546 -6.121 2.340 1.00 93.06 80 VAL A O 1
ATOM 629 N N . GLU A 1 81 ? -4.649 -7.906 3.142 1.00 93.69 81 GLU A N 1
ATOM 630 C CA . GLU A 1 81 ? -5.968 -7.491 2.674 1.00 93.69 81 GLU A CA 1
ATOM 631 C C . GLU A 1 81 ? -6.462 -6.295 3.510 1.00 93.69 81 GLU A C 1
ATOM 633 O O . GLU A 1 81 ? -6.435 -6.393 4.746 1.00 93.69 81 GLU A O 1
ATOM 638 N N . PRO A 1 82 ? -6.874 -5.177 2.881 1.00 96.12 82 PRO A N 1
ATOM 639 C CA . PRO A 1 82 ? -7.336 -3.990 3.590 1.00 96.12 82 PRO A CA 1
ATOM 640 C C . PRO A 1 82 ? -8.775 -4.148 4.102 1.00 96.12 82 PRO A C 1
ATOM 642 O O . PRO A 1 82 ? -9.633 -4.721 3.438 1.00 96.12 82 PRO A O 1
ATOM 645 N N . PHE A 1 83 ? -9.044 -3.585 5.278 1.00 96.06 83 PHE A N 1
ATOM 646 C CA . PHE A 1 83 ? -10.355 -3.542 5.928 1.00 96.06 83 PHE A CA 1
ATOM 647 C C . PHE A 1 83 ? -10.613 -2.147 6.499 1.00 96.06 83 PHE A C 1
ATOM 649 O O . PHE A 1 83 ? -9.683 -1.397 6.803 1.00 96.06 83 PHE A O 1
ATOM 656 N N . LEU A 1 84 ? -11.882 -1.818 6.719 1.00 96.50 84 LEU A N 1
ATOM 657 C CA . LEU A 1 84 ? -12.258 -0.732 7.616 1.00 96.50 84 LEU A CA 1
ATOM 658 C C . LEU A 1 84 ? -12.456 -1.302 9.017 1.00 96.50 84 LEU A C 1
ATOM 660 O O . LEU A 1 84 ? -13.048 -2.366 9.176 1.00 96.50 84 LEU A O 1
ATOM 664 N N . ILE A 1 85 ? -11.988 -0.599 10.041 1.00 96.69 85 ILE A N 1
ATOM 665 C CA . ILE A 1 85 ? -12.235 -0.973 11.435 1.00 96.69 85 ILE A CA 1
ATOM 666 C C . ILE A 1 85 ? -13.008 0.154 12.103 1.00 96.69 85 ILE A C 1
ATOM 668 O O . ILE A 1 85 ? -12.527 1.285 12.172 1.00 96.69 85 ILE A O 1
ATOM 672 N N . ASN A 1 86 ? -14.200 -0.161 12.603 1.00 96.62 86 ASN A N 1
ATOM 673 C CA . ASN A 1 86 ? -14.970 0.749 13.429 1.00 96.62 86 ASN A CA 1
ATOM 674 C C . ASN A 1 86 ? -14.558 0.606 14.899 1.00 96.62 86 ASN A C 1
ATOM 676 O O . ASN A 1 86 ? -14.539 -0.495 15.456 1.00 96.62 86 ASN A O 1
ATOM 680 N N . ILE A 1 87 ? -14.240 1.740 15.516 1.00 96.25 87 ILE A N 1
ATOM 681 C CA . ILE A 1 87 ? -13.917 1.867 16.935 1.00 96.25 87 ILE A CA 1
ATOM 682 C C . ILE A 1 87 ? -15.077 2.581 17.619 1.00 96.25 87 ILE A C 1
ATOM 684 O O . ILE A 1 87 ? -15.257 3.782 17.442 1.00 96.25 87 ILE A O 1
ATOM 688 N N . SER A 1 88 ? -15.877 1.850 18.391 1.00 97.00 88 SER A N 1
ATOM 689 C CA . SER A 1 88 ? -17.010 2.411 19.132 1.00 97.00 88 SER A CA 1
ATOM 690 C C . SER A 1 88 ? -16.605 2.962 20.500 1.00 97.00 88 SER A C 1
ATOM 692 O O . SER A 1 88 ? -15.610 2.530 21.088 1.00 97.00 88 SER A O 1
ATOM 694 N N . ASP A 1 89 ? -17.422 3.863 21.057 1.00 97.44 89 ASP A N 1
ATOM 695 C CA . ASP A 1 89 ? -17.274 4.337 22.443 1.00 97.44 89 ASP A CA 1
ATOM 696 C C . ASP A 1 89 ? -17.193 3.161 23.425 1.00 97.44 89 ASP A C 1
ATOM 698 O O . ASP A 1 89 ? -16.343 3.123 24.311 1.00 97.44 89 ASP A O 1
ATOM 702 N N . GLN A 1 90 ? -18.017 2.131 23.204 1.00 97.12 90 GLN A N 1
ATOM 703 C CA . GLN A 1 90 ? -18.024 0.932 24.032 1.00 97.12 90 GLN 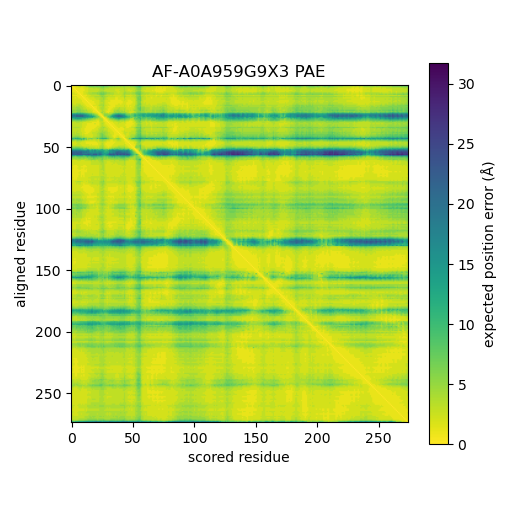A CA 1
ATOM 704 C C . GLN A 1 90 ? -16.688 0.178 23.992 1.00 97.12 90 GLN A C 1
ATOM 706 O O . GLN A 1 90 ? -16.241 -0.315 25.030 1.00 97.12 90 GLN A O 1
ATOM 711 N N . PHE A 1 91 ? -16.059 0.055 22.819 1.00 97.06 91 PHE A N 1
ATOM 712 C CA . PHE A 1 91 ? -14.735 -0.555 22.711 1.00 97.06 91 PHE A CA 1
ATOM 713 C C . PHE A 1 91 ? -13.702 0.263 23.493 1.00 97.06 91 PHE A C 1
ATOM 715 O O . PHE A 1 91 ? -12.926 -0.291 24.272 1.00 97.06 91 PHE A O 1
ATOM 722 N N . VAL A 1 92 ? -13.733 1.588 23.351 1.00 96.81 92 VAL A N 1
ATOM 723 C CA . VAL A 1 92 ? -12.822 2.487 24.066 1.00 96.81 92 VAL A CA 1
ATOM 724 C C . VAL A 1 92 ? -12.987 2.348 25.583 1.00 96.81 92 VAL A C 1
ATOM 726 O O . VAL A 1 92 ? -12.013 2.061 26.276 1.00 96.81 92 VAL A O 1
ATOM 729 N N . GLU A 1 93 ? -14.211 2.469 26.092 1.00 96.88 93 GLU A N 1
ATOM 730 C CA . GLU A 1 93 ? -14.510 2.452 27.527 1.00 96.88 93 GLU A CA 1
ATOM 731 C C . GLU A 1 93 ? -14.292 1.083 28.183 1.00 96.88 93 GLU A C 1
ATOM 733 O O . GLU A 1 93 ? -13.849 1.014 29.330 1.00 96.88 93 GLU A O 1
ATOM 738 N N . LYS A 1 94 ? -14.612 -0.019 27.492 1.00 96.44 94 LYS A N 1
ATOM 739 C CA . LYS A 1 94 ? -14.600 -1.361 28.104 1.00 96.44 94 LYS A CA 1
ATOM 740 C C . LYS A 1 94 ? -13.360 -2.184 27.788 1.00 96.44 94 LYS A C 1
ATOM 742 O O . LYS A 1 94 ? -13.045 -3.088 28.555 1.00 96.44 94 LYS A O 1
ATOM 747 N N . VAL A 1 95 ? -12.696 -1.924 26.662 1.00 96.38 95 VAL A N 1
ATOM 748 C CA . VAL A 1 95 ? -11.549 -2.724 26.199 1.00 96.38 95 VAL A CA 1
ATOM 749 C C . VAL A 1 95 ? -10.249 -1.952 26.346 1.00 96.38 95 VAL A C 1
ATOM 751 O O . VAL A 1 95 ? -9.255 -2.526 26.778 1.00 96.38 95 VAL A O 1
ATOM 754 N N . MET A 1 96 ? -10.245 -0.665 25.991 1.00 95.81 96 MET A N 1
ATOM 755 C CA . MET A 1 96 ? -9.014 0.124 25.940 1.00 95.81 96 MET A CA 1
ATOM 756 C C . MET A 1 96 ? -8.712 0.885 27.231 1.00 95.81 96 MET A C 1
ATOM 758 O O . MET A 1 96 ? -7.593 1.374 27.370 1.00 95.81 96 MET A O 1
ATOM 762 N N . THR A 1 97 ? -9.658 0.999 28.168 1.00 94.88 97 THR A N 1
ATOM 763 C CA . THR A 1 97 ? -9.399 1.602 29.485 1.00 94.88 97 THR A CA 1
ATOM 764 C C . THR A 1 97 ? -8.213 0.912 30.157 1.00 94.88 97 THR A C 1
ATOM 766 O O . THR A 1 97 ? -8.109 -0.313 30.158 1.00 94.88 97 THR A O 1
ATOM 769 N N . ASP A 1 98 ? -7.284 1.722 30.666 1.00 92.12 98 ASP A N 1
ATOM 770 C CA . ASP A 1 98 ? -6.002 1.307 31.254 1.00 92.12 98 ASP A CA 1
ATOM 771 C C . ASP A 1 98 ? -5.049 0.536 30.315 1.00 92.12 98 ASP A C 1
ATOM 773 O O . ASP A 1 98 ? -3.963 0.129 30.732 1.00 92.12 98 ASP A O 1
ATOM 777 N N . GLN A 1 99 ? -5.389 0.387 29.029 1.00 91.25 99 GLN A N 1
ATOM 778 C CA . GLN A 1 99 ? -4.505 -0.209 28.031 1.00 91.25 99 GLN A CA 1
ATOM 779 C C . GLN A 1 99 ? -3.563 0.832 27.412 1.00 91.25 99 GLN A C 1
ATOM 781 O O . GLN A 1 99 ? -3.945 1.990 27.177 1.00 91.25 99 GLN A O 1
ATOM 786 N N . PRO A 1 100 ? -2.338 0.423 27.036 1.00 86.94 100 PRO A N 1
ATOM 787 C CA . PRO A 1 100 ? -1.510 1.197 26.125 1.00 86.94 100 PRO A CA 1
ATOM 788 C C . PRO A 1 100 ? -2.295 1.550 24.853 1.00 86.94 100 PRO A C 1
ATOM 790 O O . PRO A 1 100 ? -2.890 0.689 24.209 1.00 86.94 100 PRO A O 1
ATOM 793 N N . GLY A 1 101 ? -2.313 2.835 24.497 1.00 86.69 101 GLY A N 1
ATOM 794 C CA . GLY A 1 101 ? -3.044 3.329 23.329 1.00 86.69 101 GLY A CA 1
ATOM 795 C C . GLY A 1 101 ? -4.461 3.850 23.594 1.00 86.69 101 GLY A C 1
ATOM 796 O O . GLY A 1 101 ? -5.080 4.345 22.657 1.00 86.69 101 GLY A O 1
ATOM 797 N N . TYR A 1 102 ? -4.955 3.851 24.842 1.00 91.44 102 TYR A N 1
ATOM 798 C CA . TYR A 1 102 ? -6.278 4.403 25.197 1.00 91.44 102 TYR A CA 1
ATOM 799 C C . TYR A 1 102 ? -6.547 5.799 24.609 1.00 91.44 102 TYR A C 1
ATOM 801 O O . TYR A 1 102 ? -7.591 6.034 24.009 1.00 91.44 102 TYR A O 1
ATOM 809 N N . LYS A 1 103 ? -5.575 6.717 24.707 1.00 89.75 103 LYS A N 1
ATOM 810 C CA . LYS A 1 103 ? -5.700 8.076 24.150 1.00 89.75 103 LYS A CA 1
ATOM 811 C C . LYS A 1 103 ? -5.873 8.082 22.628 1.00 89.75 103 LYS A C 1
ATOM 813 O O . LYS A 1 103 ? -6.668 8.866 22.118 1.00 89.75 103 LYS A O 1
ATOM 818 N N . PHE A 1 104 ? -5.149 7.215 21.915 1.00 88.62 104 PHE A N 1
ATOM 819 C CA . PHE A 1 104 ? -5.320 7.062 20.470 1.00 88.62 104 PHE A CA 1
ATOM 820 C C . PHE A 1 104 ? -6.701 6.495 20.152 1.00 88.62 104 PHE A C 1
ATOM 822 O O . PHE A 1 104 ? -7.380 7.023 19.278 1.00 88.62 104 PHE A O 1
ATOM 829 N N . ALA A 1 105 ? -7.163 5.504 20.918 1.00 91.31 105 ALA A N 1
ATOM 830 C CA . ALA A 1 105 ? -8.496 4.935 20.761 1.00 91.31 105 ALA A CA 1
ATOM 831 C C . ALA A 1 105 ? -9.604 5.989 20.955 1.00 91.31 105 ALA A C 1
ATOM 833 O O . ALA A 1 105 ? -10.473 6.107 20.097 1.00 91.31 105 ALA A O 1
ATOM 834 N N . GLN A 1 106 ? -9.522 6.826 22.000 1.00 92.69 106 GLN A N 1
ATOM 835 C CA . GLN A 1 106 ? -10.466 7.931 22.240 1.00 92.69 106 GLN A CA 1
ATOM 836 C C . GLN A 1 106 ? -10.535 8.924 21.071 1.00 92.69 106 GLN A C 1
ATOM 838 O O . GLN A 1 106 ? 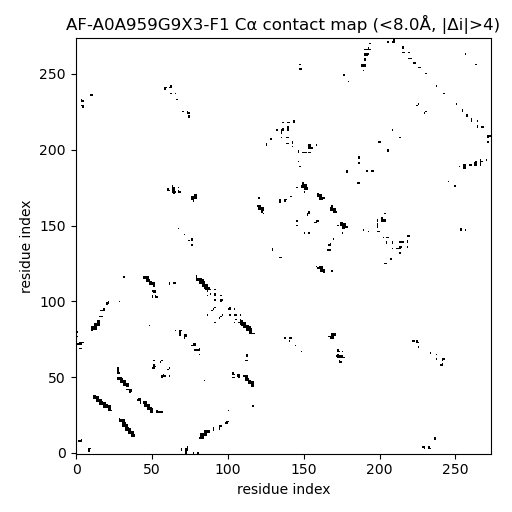-11.601 9.414 20.719 1.00 92.69 106 GLN A O 1
ATOM 843 N N . GLN A 1 107 ? -9.400 9.238 20.451 1.00 90.69 107 GLN A N 1
ATOM 844 C CA . GLN A 1 107 ? -9.337 10.178 19.325 1.00 90.69 107 GLN A CA 1
ATOM 845 C C . GLN A 1 107 ? -9.679 9.515 17.978 1.00 90.69 107 GLN A C 1
ATOM 847 O O . GLN A 1 107 ? -9.945 10.191 16.979 1.00 90.69 107 GLN A O 1
ATOM 852 N N . SER A 1 108 ? -9.696 8.186 17.952 1.00 91.38 108 SER A N 1
ATOM 853 C CA . SER A 1 108 ? -9.930 7.365 16.770 1.00 91.38 108 SER A CA 1
ATOM 854 C C . SER A 1 108 ? -11.331 6.748 16.721 1.00 91.38 108 SER A C 1
ATOM 856 O O . SER A 1 108 ? -11.557 5.880 15.887 1.00 91.38 108 SER A O 1
ATOM 858 N N . ILE A 1 109 ? -12.280 7.184 17.560 1.00 93.44 109 ILE A N 1
ATOM 859 C CA . ILE A 1 109 ? -13.674 6.701 17.518 1.00 93.44 109 ILE A CA 1
ATOM 860 C C . ILE A 1 109 ? -14.275 6.890 16.116 1.00 93.44 109 ILE A C 1
ATOM 862 O O . ILE A 1 109 ? -14.252 7.992 15.563 1.00 93.44 109 ILE A O 1
ATOM 866 N N . GLY A 1 110 ? -14.842 5.825 15.559 1.00 93.25 110 GLY A N 1
ATOM 867 C CA . GLY A 1 110 ? -15.349 5.748 14.192 1.00 93.25 110 GLY A CA 1
ATOM 868 C C . GLY A 1 110 ? -14.458 4.903 13.283 1.00 93.25 110 GLY A C 1
ATOM 869 O O . GLY A 1 110 ? -13.785 3.972 13.733 1.00 93.25 110 GLY A O 1
ATOM 870 N N . ILE A 1 111 ? -14.470 5.222 11.988 1.00 93.25 111 ILE A N 1
ATOM 871 C CA . ILE A 1 111 ? -13.776 4.443 10.962 1.00 93.25 111 ILE A CA 1
ATOM 872 C C . ILE A 1 111 ? -12.269 4.708 10.976 1.00 93.25 111 ILE A C 1
ATOM 874 O O . ILE A 1 111 ? -11.802 5.845 11.044 1.00 93.25 111 ILE A O 1
ATOM 878 N N . ASN A 1 112 ? -11.516 3.615 10.906 1.00 93.88 112 ASN A N 1
ATOM 879 C CA . ASN A 1 112 ? -10.067 3.572 10.811 1.00 93.88 112 ASN A CA 1
ATOM 880 C C . ASN A 1 112 ? -9.647 2.606 9.705 1.00 93.88 112 ASN A C 1
ATOM 882 O O . ASN A 1 112 ? -10.406 1.714 9.313 1.00 93.88 112 ASN A O 1
ATOM 886 N N . PHE A 1 113 ? -8.399 2.736 9.263 1.00 94.50 113 PHE A N 1
ATOM 887 C CA . PHE A 1 113 ? -7.775 1.718 8.434 1.00 94.50 113 PHE A CA 1
ATOM 888 C C . PHE A 1 113 ? -7.438 0.475 9.258 1.00 94.50 113 PHE A C 1
ATOM 890 O O . PHE A 1 113 ? -6.918 0.552 10.378 1.00 94.50 113 PHE A O 1
ATOM 897 N N . GLY A 1 114 ? -7.668 -0.682 8.656 1.00 94.69 114 GLY A N 1
ATOM 898 C CA . GLY A 1 114 ? -7.214 -1.955 9.162 1.00 94.69 114 GLY A CA 1
ATOM 899 C C . GLY A 1 114 ? -6.725 -2.874 8.061 1.00 94.69 114 GLY A C 1
ATOM 900 O O . GLY A 1 114 ? -6.905 -2.632 6.871 1.00 94.69 114 GLY A O 1
ATOM 901 N N . SER A 1 115 ? -6.127 -3.978 8.477 1.00 95.38 115 SER A N 1
ATOM 902 C CA . SER A 1 115 ? -5.798 -5.072 7.574 1.00 95.38 115 SER A CA 1
ATOM 903 C C . SER A 1 115 ? -5.971 -6.416 8.261 1.00 95.38 115 SER A C 1
ATOM 905 O O . SER A 1 115 ? -5.940 -6.506 9.494 1.00 95.38 115 SER A O 1
ATOM 907 N N . LYS A 1 116 ? -6.155 -7.478 7.478 1.00 93.88 116 LYS A N 1
ATOM 908 C CA . LYS A 1 116 ? -6.154 -8.836 8.022 1.00 93.88 116 LYS A CA 1
ATOM 909 C C . LYS A 1 116 ? -4.775 -9.152 8.590 1.00 93.88 116 LYS A C 1
ATOM 911 O O . LYS A 1 116 ? -3.764 -8.957 7.914 1.00 93.88 116 LYS A O 1
ATOM 916 N N . TYR A 1 117 ? -4.728 -9.665 9.817 1.00 93.81 117 TYR A N 1
ATOM 917 C CA . TYR A 1 117 ? -3.468 -10.122 10.386 1.00 93.81 117 TYR A CA 1
ATOM 918 C C . TYR A 1 117 ? -2.901 -11.273 9.554 1.00 93.81 117 TYR A C 1
ATOM 920 O O . TYR A 1 117 ? -3.615 -12.212 9.193 1.00 93.81 117 TYR A O 1
ATOM 928 N N . MET A 1 118 ? -1.605 -11.194 9.260 1.00 93.00 118 MET A N 1
ATOM 929 C CA . MET A 1 118 ? -0.892 -12.207 8.502 1.00 93.00 118 MET A CA 1
ATOM 930 C C . MET A 1 118 ? 0.177 -12.860 9.376 1.00 93.00 118 MET A C 1
ATOM 932 O O . MET A 1 118 ? 1.158 -12.229 9.761 1.00 93.00 118 MET A O 1
ATOM 936 N N . GLU A 1 119 ? -0.019 -14.143 9.667 1.00 91.38 119 GLU A N 1
ATOM 937 C CA . GLU A 1 119 ? 0.944 -14.965 10.399 1.00 91.38 119 GLU A CA 1
ATOM 938 C C . GLU A 1 119 ? 2.134 -15.379 9.526 1.00 91.38 119 GLU A C 1
ATOM 940 O O . GLU A 1 119 ? 2.035 -15.444 8.297 1.00 91.38 119 GLU A O 1
ATOM 945 N N . GLY A 1 120 ? 3.256 -15.702 10.177 1.00 91.69 120 GLY A N 1
ATOM 946 C CA . GLY A 1 120 ? 4.435 -16.265 9.512 1.00 91.69 120 GLY A CA 1
ATOM 947 C C . GLY A 1 120 ? 5.231 -15.267 8.667 1.00 91.69 120 GLY A C 1
ATOM 948 O O . GLY A 1 120 ? 5.933 -15.679 7.748 1.00 91.69 120 GLY A O 1
ATOM 949 N N . LEU A 1 121 ? 5.115 -13.967 8.952 1.00 91.88 121 LEU A N 1
ATOM 950 C CA . LEU A 1 121 ? 5.909 -12.933 8.294 1.00 91.88 121 LEU A CA 1
ATOM 951 C C . LEU A 1 121 ? 7.307 -12.836 8.908 1.00 91.88 121 LEU A C 1
ATOM 953 O O . LEU A 1 121 ? 7.463 -12.533 10.091 1.00 91.88 121 LEU A O 1
ATOM 957 N N . PHE A 1 122 ? 8.326 -13.013 8.075 1.00 91.06 122 PHE A N 1
ATOM 958 C CA . PHE A 1 122 ? 9.721 -12.792 8.443 1.00 91.06 122 PHE A CA 1
ATOM 959 C C . PHE A 1 122 ? 10.207 -11.481 7.826 1.00 91.06 122 PHE A C 1
ATOM 961 O O . PHE A 1 122 ? 10.049 -11.307 6.619 1.00 91.06 122 PHE A O 1
ATOM 968 N N . PRO A 1 123 ? 10.790 -10.542 8.592 1.00 90.25 123 PRO A N 1
ATOM 969 C CA . PRO A 1 123 ? 11.323 -9.309 8.020 1.00 90.25 123 PRO A CA 1
ATOM 970 C C . PRO A 1 123 ? 12.316 -9.598 6.893 1.00 90.25 123 PRO A C 1
ATOM 972 O O . PRO A 1 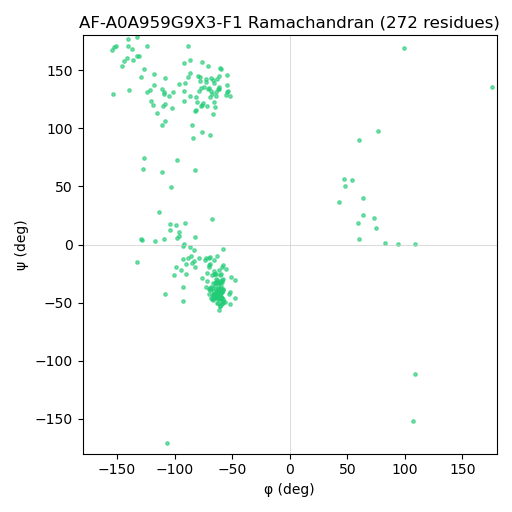123 ? 13.163 -10.486 7.014 1.00 90.25 123 PRO A O 1
ATOM 975 N N . PHE A 1 124 ? 12.233 -8.841 5.799 1.00 88.44 124 PHE A N 1
ATOM 976 C CA . PHE A 1 124 ? 13.239 -8.905 4.748 1.00 88.44 124 PHE A CA 1
ATOM 977 C C . PHE A 1 124 ? 14.600 -8.491 5.312 1.00 88.44 124 PHE A C 1
ATOM 979 O O . PHE A 1 124 ? 14.714 -7.499 6.031 1.00 88.44 124 PHE A O 1
ATOM 986 N N . ILE A 1 125 ? 15.644 -9.239 4.966 1.00 81.31 125 ILE A N 1
ATOM 987 C CA . ILE A 1 125 ? 17.031 -8.911 5.294 1.00 81.31 125 ILE A CA 1
ATOM 988 C C . ILE A 1 125 ? 17.780 -8.818 3.969 1.00 81.31 125 ILE A C 1
ATOM 990 O O . ILE A 1 125 ? 17.670 -9.714 3.133 1.00 81.31 125 ILE A O 1
ATOM 994 N N . ASN A 1 126 ? 18.565 -7.752 3.793 1.00 68.38 126 ASN A N 1
ATOM 995 C CA . ASN A 1 126 ? 19.267 -7.380 2.553 1.00 68.38 126 ASN A CA 1
ATOM 996 C C . ASN A 1 126 ? 20.404 -8.350 2.129 1.00 68.38 126 ASN A C 1
ATOM 998 O O . ASN A 1 126 ? 21.335 -7.976 1.429 1.00 68.38 126 ASN A O 1
ATOM 1002 N N . GLN A 1 127 ? 20.361 -9.595 2.604 1.00 63.50 127 GLN A N 1
ATOM 1003 C CA . GLN A 1 127 ? 21.283 -10.687 2.277 1.00 63.50 127 GLN A CA 1
ATOM 1004 C C . GLN A 1 127 ? 20.564 -11.850 1.575 1.00 63.50 127 GLN A C 1
ATOM 1006 O O . GLN A 1 127 ? 21.171 -12.885 1.308 1.00 63.50 127 GLN A O 1
ATOM 1011 N N . TYR A 1 128 ? 19.262 -11.715 1.305 1.00 66.12 128 TYR A N 1
ATOM 1012 C CA . TYR A 1 128 ? 18.501 -12.758 0.636 1.00 66.12 128 TYR A CA 1
ATOM 1013 C C . TYR A 1 128 ? 18.797 -12.772 -0.866 1.00 66.12 128 TYR A C 1
ATOM 1015 O O . TYR A 1 128 ? 18.503 -11.809 -1.572 1.00 66.12 128 TYR A O 1
ATOM 1023 N N . ASN A 1 129 ? 19.320 -13.898 -1.348 1.00 68.81 129 ASN A N 1
ATOM 1024 C CA . ASN A 1 129 ? 19.426 -14.190 -2.771 1.00 68.81 129 ASN A CA 1
ATOM 1025 C C . ASN A 1 129 ? 18.175 -14.957 -3.216 1.00 68.81 129 ASN A C 1
ATOM 1027 O O . ASN A 1 129 ? 17.897 -16.019 -2.646 1.00 68.81 129 ASN A O 1
ATOM 1031 N N . PRO A 1 130 ? 17.428 -14.473 -4.221 1.00 72.06 130 PRO A N 1
ATOM 1032 C CA . PRO A 1 130 ? 16.316 -15.230 -4.756 1.00 72.06 130 PRO A CA 1
ATOM 1033 C C . PRO A 1 130 ? 16.793 -16.524 -5.384 1.00 72.06 130 PRO A C 1
ATOM 1035 O O . PRO A 1 130 ? 17.849 -16.614 -6.008 1.00 72.06 130 PRO A O 1
ATOM 1038 N N . LYS A 1 131 ? 15.978 -17.547 -5.178 1.00 78.75 131 LYS A N 1
ATOM 1039 C CA . LYS A 1 131 ? 16.263 -18.925 -5.555 1.00 78.75 131 LYS A CA 1
ATOM 1040 C C . LYS A 1 131 ? 15.781 -19.243 -6.967 1.00 78.75 131 LYS A C 1
ATOM 1042 O O . LYS A 1 131 ? 16.183 -20.261 -7.520 1.00 78.75 131 LYS A O 1
ATOM 1047 N N . ASN A 1 132 ? 14.893 -18.420 -7.530 1.00 88.38 132 ASN A N 1
ATOM 1048 C CA . ASN A 1 132 ? 14.271 -18.655 -8.830 1.00 88.38 132 ASN A CA 1
ATOM 1049 C C . ASN A 1 132 ? 13.855 -17.349 -9.533 1.00 88.38 132 ASN A C 1
ATOM 1051 O O . ASN A 1 132 ? 13.868 -16.265 -8.945 1.00 88.38 132 ASN A O 1
ATOM 1055 N N . ILE A 1 133 ? 13.476 -17.486 -10.805 1.00 90.50 133 ILE A N 1
ATOM 1056 C CA . ILE A 1 133 ? 13.048 -16.379 -11.667 1.00 90.50 133 ILE A CA 1
ATOM 1057 C C . ILE A 1 133 ? 11.759 -15.703 -11.176 1.00 90.50 133 ILE A C 1
ATOM 1059 O O . ILE A 1 133 ? 11.626 -14.489 -11.298 1.00 90.50 133 ILE A O 1
ATOM 1063 N N . ASP A 1 134 ? 10.849 -16.443 -10.541 1.00 93.06 134 ASP A N 1
ATOM 1064 C CA . ASP A 1 134 ? 9.596 -15.876 -10.032 1.00 93.06 134 ASP A CA 1
ATOM 1065 C C . ASP A 1 134 ? 9.854 -14.882 -8.898 1.00 93.06 134 ASP A C 1
ATOM 1067 O O . ASP A 1 134 ? 9.194 -13.850 -8.805 1.00 93.06 134 ASP A O 1
ATOM 1071 N N . GLN A 1 135 ? 10.833 -15.158 -8.035 1.00 92.75 135 GLN A N 1
ATOM 1072 C CA . GLN A 1 135 ? 11.245 -14.236 -6.977 1.00 92.75 135 GLN A CA 1
ATOM 1073 C C . GLN A 1 135 ? 11.953 -13.002 -7.547 1.00 92.75 135 GLN A C 1
ATOM 1075 O O . GLN A 1 135 ? 11.708 -11.895 -7.073 1.00 92.75 135 GLN A O 1
ATOM 1080 N N . VAL A 1 136 ? 12.773 -13.167 -8.593 1.00 95.19 136 VAL A N 1
ATOM 1081 C CA . VAL A 1 136 ? 13.371 -12.039 -9.332 1.00 95.19 136 VAL A CA 1
ATOM 1082 C C . VAL A 1 136 ? 12.261 -11.132 -9.879 1.00 95.19 136 VAL A C 1
ATOM 1084 O O . VAL A 1 136 ? 12.298 -9.917 -9.680 1.00 95.19 136 VAL A O 1
ATOM 1087 N N . GLN A 1 137 ? 11.233 -11.723 -10.493 1.00 96.62 137 GLN A N 1
ATOM 1088 C CA . GLN A 1 137 ? 10.114 -10.983 -11.070 1.00 96.62 137 GLN A CA 1
ATOM 1089 C C . GLN A 1 137 ? 9.230 -10.321 -10.004 1.00 96.62 137 GLN A C 1
ATOM 1091 O O . GLN A 1 137 ? 8.811 -9.180 -10.185 1.00 96.62 137 GLN A O 1
ATOM 1096 N N . GLN A 1 138 ? 8.976 -10.984 -8.871 1.00 96.44 138 GLN A N 1
ATOM 1097 C CA . GLN A 1 138 ? 8.266 -10.383 -7.733 1.00 96.44 138 GLN A CA 1
ATOM 1098 C C . GLN A 1 138 ? 9.011 -9.163 -7.189 1.00 96.44 138 GLN A C 1
ATOM 1100 O O . GLN A 1 138 ? 8.408 -8.112 -6.977 1.00 96.44 138 GLN A O 1
ATOM 1105 N N . ALA A 1 139 ? 10.326 -9.284 -6.995 1.00 95.69 139 ALA A N 1
ATOM 1106 C CA . ALA A 1 139 ? 11.149 -8.182 -6.521 1.00 95.69 139 ALA A CA 1
ATOM 1107 C C . ALA A 1 139 ? 11.156 -7.009 -7.509 1.00 95.69 139 ALA A C 1
ATOM 1109 O O . ALA A 1 139 ? 11.062 -5.854 -7.089 1.00 95.69 139 ALA A O 1
ATOM 1110 N N . MET A 1 140 ? 11.208 -7.301 -8.813 1.00 97.38 140 MET A N 1
ATOM 1111 C CA . MET A 1 140 ? 11.096 -6.274 -9.845 1.00 97.38 140 MET A CA 1
ATOM 1112 C C . MET A 1 140 ? 9.726 -5.595 -9.804 1.00 97.38 140 MET A C 1
ATOM 1114 O O . MET A 1 140 ? 9.658 -4.372 -9.857 1.00 97.38 140 MET A O 1
ATOM 1118 N N . MET A 1 141 ? 8.640 -6.357 -9.653 1.00 98.38 141 MET A N 1
ATOM 1119 C CA . MET A 1 141 ? 7.289 -5.797 -9.585 1.00 98.38 141 MET A CA 1
ATOM 1120 C C . MET A 1 141 ? 7.118 -4.867 -8.379 1.00 98.38 141 MET A C 1
ATOM 1122 O O . MET A 1 141 ? 6.525 -3.803 -8.522 1.00 98.38 141 MET A O 1
ATOM 1126 N N . ILE A 1 142 ? 7.688 -5.218 -7.221 1.00 97.62 142 ILE A N 1
ATOM 1127 C CA . ILE A 1 142 ? 7.700 -4.353 -6.029 1.00 97.62 142 ILE A CA 1
ATOM 1128 C C . ILE A 1 142 ? 8.498 -3.074 -6.291 1.00 97.62 142 ILE A C 1
ATOM 1130 O O . ILE A 1 142 ? 8.010 -1.987 -6.004 1.00 97.62 142 ILE A O 1
ATOM 1134 N N . PHE A 1 143 ? 9.687 -3.187 -6.889 1.00 97.19 143 PHE A N 1
ATOM 1135 C CA . PHE A 1 143 ? 10.502 -2.023 -7.237 1.00 97.19 143 PHE A CA 1
ATOM 1136 C C . PHE A 1 143 ? 9.777 -1.085 -8.214 1.00 97.19 143 PHE A C 1
ATOM 1138 O O . PHE A 1 143 ? 9.727 0.121 -7.987 1.00 97.19 143 PHE A O 1
ATOM 1145 N N . VAL A 1 144 ? 9.160 -1.632 -9.270 1.00 98.19 144 VAL A N 1
ATOM 1146 C CA . VAL A 1 144 ? 8.334 -0.868 -10.220 1.00 98.19 144 VAL A CA 1
ATOM 1147 C C . VAL A 1 144 ? 7.158 -0.206 -9.511 1.00 98.19 144 VAL A C 1
ATOM 1149 O O . VAL A 1 144 ? 6.911 0.974 -9.743 1.00 98.19 144 VAL A O 1
ATOM 1152 N N . PHE A 1 145 ? 6.457 -0.934 -8.641 1.00 98.38 145 PHE A N 1
ATOM 1153 C CA . PHE A 1 145 ? 5.349 -0.401 -7.855 1.00 98.38 145 PHE A CA 1
ATOM 1154 C C . PHE A 1 145 ? 5.785 0.778 -6.988 1.00 98.38 145 PHE A C 1
ATOM 1156 O O . PHE A 1 145 ? 5.168 1.834 -7.074 1.00 98.38 145 PHE A O 1
ATOM 1163 N N . ASP A 1 146 ? 6.861 0.641 -6.211 1.00 97.25 146 ASP A N 1
ATOM 1164 C CA . ASP A 1 146 ? 7.311 1.700 -5.307 1.00 97.25 146 ASP A CA 1
ATOM 1165 C C . ASP A 1 146 ? 7.766 2.954 -6.079 1.00 97.25 146 ASP A C 1
ATOM 1167 O O . ASP A 1 146 ? 7.525 4.066 -5.613 1.00 97.25 146 ASP A O 1
ATOM 1171 N N . MET A 1 147 ? 8.338 2.808 -7.285 1.00 96.94 147 MET A N 1
ATOM 1172 C CA . MET A 1 147 ? 8.618 3.953 -8.169 1.00 96.94 147 MET A CA 1
ATOM 1173 C C . MET A 1 147 ? 7.334 4.563 -8.741 1.00 96.94 147 MET A C 1
ATOM 1175 O O . MET A 1 147 ? 7.193 5.781 -8.807 1.00 96.94 147 MET A O 1
ATOM 1179 N N . PHE A 1 148 ? 6.392 3.718 -9.160 1.00 97.94 148 PHE A N 1
ATOM 1180 C CA . PHE A 1 148 ? 5.131 4.128 -9.770 1.00 97.94 148 PHE A CA 1
ATOM 1181 C C . PHE A 1 148 ? 4.256 4.916 -8.793 1.00 97.94 148 PHE A C 1
ATOM 1183 O O . PHE A 1 148 ? 3.754 5.981 -9.146 1.00 97.94 148 PHE A O 1
ATOM 1190 N N . VAL A 1 149 ? 4.112 4.428 -7.558 1.00 96.94 149 VAL A N 1
ATOM 1191 C CA . VAL A 1 149 ? 3.335 5.101 -6.510 1.00 96.94 149 VAL A CA 1
ATOM 1192 C C . VAL A 1 149 ? 4.143 6.134 -5.730 1.00 96.94 149 VAL A C 1
ATOM 1194 O O . VAL A 1 149 ? 3.572 6.783 -4.863 1.00 96.94 149 VAL A O 1
ATOM 1197 N N . ASP A 1 150 ? 5.434 6.310 -6.021 1.00 94.56 150 ASP A N 1
ATOM 1198 C CA . ASP A 1 150 ? 6.325 7.228 -5.303 1.00 94.56 150 ASP A CA 1
ATOM 1199 C C . ASP A 1 150 ? 6.331 6.970 -3.783 1.00 94.56 150 ASP A C 1
ATOM 1201 O O . ASP A 1 150 ? 5.993 7.833 -2.962 1.00 94.56 150 ASP A O 1
ATOM 1205 N N . ASN A 1 151 ? 6.630 5.720 -3.417 1.00 93.62 151 ASN A N 1
ATOM 1206 C CA . ASN A 1 151 ? 6.659 5.265 -2.033 1.00 93.62 151 ASN A CA 1
ATOM 1207 C C . ASN A 1 151 ? 7.925 5.747 -1.316 1.00 93.62 151 ASN A C 1
ATOM 1209 O O . ASN A 1 151 ? 8.977 5.105 -1.368 1.00 93.62 151 ASN A O 1
ATOM 1213 N N . GLY A 1 152 ? 7.796 6.855 -0.589 1.00 87.56 152 GLY A N 1
ATOM 1214 C CA . GLY A 1 152 ? 8.920 7.509 0.080 1.00 87.56 152 GLY A CA 1
ATOM 1215 C C . GLY A 1 152 ? 9.500 6.757 1.284 1.00 87.56 152 GLY A C 1
ATOM 1216 O O . GLY A 1 152 ? 10.568 7.136 1.763 1.00 87.56 152 GLY A O 1
ATOM 1217 N N . ASP A 1 153 ? 8.836 5.714 1.791 1.00 87.50 153 ASP A N 1
ATOM 1218 C CA . ASP A 1 153 ? 9.300 4.976 2.979 1.00 87.50 153 ASP A CA 1
ATOM 1219 C C . ASP A 1 153 ? 10.216 3.798 2.624 1.00 87.50 153 ASP A C 1
ATOM 1221 O O . ASP A 1 153 ? 11.077 3.399 3.416 1.00 87.50 153 ASP A O 1
ATOM 1225 N N . ARG A 1 154 ? 10.093 3.248 1.406 1.00 89.06 154 ARG A N 1
ATOM 1226 C CA . ARG A 1 154 ? 10.819 2.036 1.009 1.00 89.06 154 ARG A CA 1
ATOM 1227 C C . ARG A 1 154 ? 12.323 2.304 0.875 1.00 89.06 154 ARG A C 1
ATOM 1229 O O . ARG A 1 154 ? 12.824 2.702 -0.168 1.00 89.06 154 ARG A O 1
ATOM 1236 N N . GLY A 1 155 ? 13.065 2.036 1.948 1.00 81.62 155 GLY A N 1
ATOM 1237 C CA . GLY A 1 155 ? 14.508 2.301 2.039 1.00 81.62 155 GLY A CA 1
ATOM 1238 C C . GLY A 1 155 ? 14.883 3.454 2.976 1.00 81.62 155 GLY A C 1
ATOM 1239 O O . GLY A 1 155 ? 16.068 3.738 3.153 1.00 81.62 155 GLY A O 1
ATOM 1240 N N . GLN A 1 156 ? 13.906 4.094 3.624 1.00 79.38 156 GLN A N 1
ATOM 1241 C CA . GLN A 1 156 ? 14.104 5.160 4.610 1.00 79.38 156 GLN A CA 1
ATOM 1242 C C . GLN A 1 156 ? 13.707 4.665 6.012 1.00 79.38 156 GLN A C 1
ATOM 1244 O O . GLN A 1 156 ? 12.806 5.185 6.658 1.00 79.38 156 GLN A O 1
ATOM 1249 N N . GLY A 1 157 ? 14.406 3.640 6.508 1.00 79.31 157 GLY A N 1
ATOM 1250 C CA . GLY A 1 157 ? 14.148 3.050 7.824 1.00 79.31 157 GLY A CA 1
ATOM 1251 C C . GLY A 1 157 ? 13.529 1.661 7.723 1.00 79.31 157 GLY A C 1
ATOM 1252 O O . GLY A 1 157 ? 14.216 0.712 7.341 1.00 79.31 157 GLY A O 1
ATOM 1253 N N . LYS A 1 158 ? 12.257 1.509 8.114 1.00 80.31 158 LYS A N 1
ATOM 1254 C CA . LYS A 1 158 ? 11.573 0.212 8.029 1.00 80.31 158 LYS A CA 1
ATOM 1255 C C . LYS A 1 158 ? 11.199 -0.070 6.586 1.00 80.31 158 LYS A C 1
ATOM 1257 O O . LYS A 1 158 ? 10.453 0.665 5.971 1.00 80.31 158 LYS A O 1
ATOM 1262 N N . MET A 1 159 ? 11.689 -1.182 6.055 1.00 87.31 159 MET A N 1
ATOM 1263 C CA . MET A 1 159 ? 11.430 -1.540 4.660 1.00 87.31 159 MET A CA 1
ATOM 1264 C C . MET A 1 159 ? 9.974 -1.943 4.405 1.00 87.31 159 MET A C 1
ATOM 1266 O O . MET A 1 159 ? 9.586 -2.029 3.248 1.00 87.31 159 MET A O 1
ATOM 1270 N N . ASN A 1 160 ? 9.203 -2.273 5.451 1.00 91.88 160 ASN A N 1
ATOM 1271 C CA . ASN A 1 160 ? 7.855 -2.854 5.372 1.00 91.88 160 ASN A CA 1
ATOM 1272 C C . ASN A 1 160 ? 7.740 -3.952 4.296 1.00 91.88 160 ASN A C 1
ATOM 1274 O O . ASN A 1 160 ? 6.744 -4.074 3.587 1.00 91.88 160 ASN A O 1
ATOM 1278 N N . LEU A 1 161 ? 8.817 -4.726 4.168 1.00 93.25 161 LEU A N 1
ATOM 1279 C CA . LEU A 1 161 ? 9.002 -5.812 3.222 1.00 93.25 161 LEU A CA 1
ATOM 1280 C C . LEU A 1 161 ? 9.337 -7.059 4.030 1.00 93.25 161 LEU A C 1
ATOM 1282 O O . LEU A 1 161 ? 10.191 -7.025 4.921 1.00 93.25 161 LEU A O 1
ATOM 1286 N N . PHE A 1 162 ? 8.649 -8.145 3.722 1.00 93.75 162 PHE A N 1
ATOM 1287 C CA . PHE A 1 162 ? 8.677 -9.387 4.473 1.00 93.75 162 PHE A CA 1
ATOM 1288 C C . PHE A 1 162 ? 8.753 -10.581 3.526 1.00 93.75 162 PHE A C 1
ATOM 1290 O O . PHE A 1 162 ? 8.556 -10.466 2.317 1.00 93.75 162 PHE A O 1
ATOM 1297 N N . TRP A 1 163 ? 9.022 -11.738 4.110 1.00 90.81 163 TRP A N 1
ATOM 1298 C CA . TRP A 1 163 ? 9.011 -13.042 3.478 1.00 90.81 163 TRP A CA 1
ATOM 1299 C C . TRP A 1 163 ? 7.960 -13.927 4.118 1.00 90.81 163 TRP A C 1
ATOM 1301 O O . TRP A 1 163 ? 7.860 -13.994 5.346 1.00 90.81 163 TRP A O 1
ATOM 1311 N N . ARG A 1 164 ? 7.236 -14.656 3.272 1.00 90.94 164 ARG A N 1
ATOM 1312 C CA . ARG A 1 164 ? 6.356 -15.747 3.682 1.00 90.94 164 ARG A CA 1
ATOM 1313 C C . ARG A 1 164 ? 6.208 -16.749 2.544 1.00 90.94 164 ARG A C 1
ATOM 1315 O O . ARG A 1 164 ? 5.886 -16.351 1.429 1.00 90.94 164 ARG A O 1
ATOM 1322 N N . ASP A 1 165 ? 6.412 -18.032 2.836 1.00 88.44 165 ASP A N 1
ATOM 1323 C CA . ASP A 1 165 ? 6.186 -19.141 1.896 1.00 88.44 165 ASP A CA 1
ATOM 1324 C C . ASP A 1 165 ? 6.820 -18.891 0.507 1.00 88.44 165 ASP A C 1
ATOM 1326 O O . ASP A 1 165 ? 6.148 -18.951 -0.521 1.00 88.44 165 ASP A O 1
ATOM 1330 N N . ASP A 1 166 ? 8.109 -18.522 0.496 1.00 87.69 166 ASP A N 1
ATOM 1331 C CA . ASP A 1 166 ? 8.904 -18.178 -0.700 1.00 87.69 166 ASP A CA 1
ATOM 1332 C C . ASP A 1 166 ? 8.373 -17.001 -1.547 1.00 87.69 166 ASP A C 1
ATOM 1334 O O . ASP A 1 166 ? 8.800 -16.817 -2.693 1.00 87.69 166 ASP A O 1
ATOM 1338 N N . ARG A 1 167 ? 7.509 -16.154 -0.978 1.00 91.94 167 ARG A N 1
ATOM 1339 C CA . ARG A 1 167 ? 7.020 -14.916 -1.597 1.00 91.94 167 ARG A CA 1
ATOM 1340 C C . ARG A 1 167 ? 7.402 -13.681 -0.795 1.00 91.94 167 ARG A C 1
ATOM 1342 O O . ARG A 1 167 ? 7.448 -13.706 0.439 1.00 91.94 167 ARG A O 1
ATOM 1349 N N . TYR A 1 168 ? 7.631 -12.592 -1.521 1.00 94.31 168 TYR A N 1
ATOM 1350 C CA . TYR A 1 168 ? 7.745 -11.268 -0.926 1.00 94.31 168 TYR A CA 1
ATOM 1351 C C . TYR A 1 168 ? 6.367 -10.774 -0.512 1.00 94.31 168 TYR A C 1
ATOM 1353 O O . TYR A 1 168 ? 5.426 -10.883 -1.292 1.00 94.31 168 TYR A O 1
ATOM 1361 N N . VAL A 1 169 ? 6.266 -10.197 0.682 1.00 95.44 169 VAL A N 1
ATOM 1362 C CA . VAL A 1 169 ? 5.055 -9.541 1.176 1.00 95.44 169 VAL A CA 1
ATOM 1363 C C . VAL A 1 169 ? 5.375 -8.085 1.480 1.00 95.44 169 VAL A C 1
ATOM 1365 O O . VAL A 1 169 ? 6.279 -7.804 2.267 1.00 95.44 169 VAL A O 1
ATOM 1368 N N . VAL A 1 170 ? 4.639 -7.160 0.871 1.00 95.56 170 VAL A N 1
ATOM 1369 C CA . VAL A 1 170 ? 4.714 -5.733 1.197 1.00 95.56 170 VAL A CA 1
ATOM 1370 C C . VAL A 1 170 ? 3.609 -5.378 2.177 1.00 95.56 170 VAL A C 1
ATOM 1372 O O . VAL A 1 170 ? 2.478 -5.840 2.054 1.00 95.56 170 VAL A O 1
ATOM 1375 N N . LEU A 1 171 ? 3.948 -4.558 3.159 1.00 93.19 171 LEU A N 1
ATOM 1376 C CA . LEU A 1 171 ? 3.003 -3.916 4.059 1.00 93.19 171 LEU A CA 1
ATOM 1377 C C . LEU A 1 171 ? 3.215 -2.406 3.987 1.00 93.19 171 LEU A C 1
ATOM 1379 O O . LEU A 1 171 ? 4.234 -1.948 3.463 1.00 93.19 171 LEU A O 1
ATOM 1383 N N . ASP A 1 172 ? 2.291 -1.690 4.619 1.00 89.38 172 ASP A N 1
ATOM 1384 C CA . ASP A 1 172 ? 2.417 -0.281 4.976 1.00 89.38 172 ASP A CA 1
ATOM 1385 C C . ASP A 1 172 ? 2.623 0.643 3.768 1.00 89.38 172 ASP A C 1
ATOM 1387 O O . ASP A 1 172 ? 3.741 0.907 3.318 1.00 89.38 172 ASP A O 1
ATOM 1391 N N . HIS A 1 173 ? 1.508 1.113 3.219 1.00 92.94 173 HIS A N 1
ATOM 1392 C CA . HIS A 1 173 ? 1.477 2.024 2.082 1.00 92.94 173 HIS A CA 1
ATOM 1393 C C . HIS A 1 173 ? 1.156 3.467 2.499 1.00 92.94 173 HIS A C 1
ATOM 1395 O O . HIS A 1 173 ? 0.803 4.283 1.650 1.00 92.94 173 HIS A O 1
ATOM 1401 N N . GLU A 1 174 ? 1.296 3.822 3.784 1.00 89.50 174 GLU A N 1
ATOM 1402 C CA . GLU A 1 174 ? 0.939 5.158 4.289 1.00 89.50 174 GLU A CA 1
ATOM 1403 C C . GLU A 1 174 ? 1.720 6.295 3.599 1.00 89.50 174 GLU A C 1
ATOM 1405 O O . GLU A 1 174 ? 1.183 7.383 3.375 1.00 89.50 174 GLU A O 1
ATOM 1410 N N . MET A 1 175 ? 2.963 6.014 3.196 1.00 89.56 175 MET A N 1
ATOM 1411 C CA . MET A 1 175 ? 3.866 6.939 2.498 1.00 89.56 175 MET A CA 1
ATOM 1412 C C . MET A 1 175 ? 3.860 6.782 0.970 1.00 89.56 175 MET A C 1
ATOM 1414 O O . MET A 1 175 ? 4.708 7.367 0.289 1.00 89.56 175 MET A O 1
ATOM 1418 N N . ALA A 1 176 ? 2.915 6.019 0.413 1.00 93.56 176 ALA A N 1
ATOM 1419 C CA . ALA A 1 176 ? 2.630 6.091 -1.013 1.00 93.56 176 ALA A CA 1
ATOM 1420 C C . ALA A 1 176 ? 2.187 7.514 -1.390 1.00 93.56 176 ALA A C 1
ATOM 1422 O O . ALA A 1 176 ? 1.588 8.242 -0.593 1.00 93.56 176 ALA A O 1
ATOM 1423 N N . PHE A 1 177 ? 2.465 7.898 -2.631 1.00 95.00 177 PHE A N 1
ATOM 1424 C CA . PHE A 1 177 ? 2.153 9.202 -3.209 1.00 95.00 177 PHE A CA 1
ATOM 1425 C C . PHE A 1 177 ? 2.882 10.355 -2.513 1.00 95.00 177 PHE A C 1
ATOM 1427 O O . PHE A 1 177 ? 2.317 11.434 -2.309 1.00 95.00 177 PHE A O 1
ATOM 1434 N N . SER A 1 178 ? 4.151 10.134 -2.151 1.00 92.12 178 SER A N 1
ATOM 1435 C CA . SER A 1 178 ? 4.937 11.090 -1.367 1.00 92.12 178 SER A CA 1
ATOM 1436 C C . SER A 1 178 ? 5.104 12.456 -2.055 1.00 92.12 178 SER A C 1
ATOM 1438 O O . SER A 1 178 ? 5.148 13.478 -1.366 1.00 92.12 178 SER A O 1
ATOM 1440 N N . PHE A 1 179 ? 5.038 12.524 -3.395 1.00 91.38 179 PHE A N 1
ATOM 1441 C CA . PHE A 1 179 ? 4.966 13.783 -4.152 1.00 91.38 179 PHE A CA 1
ATOM 1442 C C . PHE A 1 179 ? 3.870 14.752 -3.683 1.00 91.38 179 PHE A C 1
ATOM 1444 O O . PHE A 1 179 ? 4.035 15.962 -3.842 1.00 91.38 179 PHE A O 1
ATOM 1451 N N . LEU A 1 180 ? 2.761 14.270 -3.104 1.00 91.44 180 LEU A N 1
ATOM 1452 C CA . LEU A 1 180 ? 1.696 15.133 -2.578 1.00 91.44 180 LEU A CA 1
ATOM 1453 C C . LEU A 1 180 ? 2.158 15.981 -1.385 1.00 91.44 180 LEU A C 1
ATOM 1455 O O . LEU A 1 180 ? 1.562 17.020 -1.111 1.00 91.44 180 LEU A O 1
ATOM 1459 N N . GLN A 1 181 ? 3.209 15.550 -0.685 1.00 86.81 181 GLN A N 1
ATOM 1460 C CA . GLN A 1 181 ? 3.773 16.237 0.478 1.00 86.81 181 GLN A CA 1
ATOM 1461 C C . GLN A 1 181 ? 4.843 17.272 0.085 1.00 86.81 181 GLN A C 1
ATOM 1463 O O . GLN A 1 181 ? 5.250 18.093 0.908 1.00 86.81 181 GLN A O 1
ATOM 1468 N N . LEU A 1 182 ? 5.300 17.265 -1.173 1.00 84.56 182 LEU A N 1
ATOM 1469 C CA . LEU A 1 182 ? 6.326 18.180 -1.665 1.00 84.56 182 LEU A CA 1
ATOM 1470 C C . LEU A 1 182 ? 5.707 19.529 -2.054 1.00 84.56 182 LEU A C 1
ATOM 1472 O O . LEU A 1 182 ? 4.961 19.629 -3.027 1.00 84.56 182 LEU A O 1
ATOM 1476 N N . LEU A 1 183 ? 6.066 20.594 -1.331 1.00 76.69 183 LEU A N 1
ATOM 1477 C CA . LEU A 1 183 ? 5.652 21.967 -1.662 1.00 76.69 183 LEU A CA 1
ATOM 1478 C C . LEU A 1 183 ? 6.367 22.520 -2.908 1.00 76.69 183 LEU A C 1
ATOM 1480 O O . LEU A 1 183 ? 5.798 23.315 -3.651 1.00 76.69 183 LEU A O 1
ATOM 1484 N N . PHE A 1 184 ? 7.608 22.088 -3.143 1.00 76.56 184 PHE A N 1
ATOM 1485 C CA . PHE A 1 184 ? 8.446 22.472 -4.280 1.00 76.56 184 PHE A CA 1
ATOM 1486 C C . PHE A 1 184 ? 9.237 21.258 -4.772 1.00 76.56 184 PHE A C 1
ATOM 1488 O O . PHE A 1 184 ? 9.419 20.296 -4.031 1.00 76.56 184 PHE A O 1
ATOM 1495 N N . GLY A 1 185 ? 9.735 21.312 -6.009 1.00 76.81 185 GLY A N 1
ATOM 1496 C CA . GLY A 1 185 ? 10.625 20.273 -6.539 1.00 76.81 185 GLY A CA 1
ATOM 1497 C C . GLY A 1 185 ? 9.934 18.962 -6.913 1.00 76.81 185 GLY A C 1
ATOM 1498 O O . GLY A 1 185 ? 10.622 17.976 -7.150 1.00 76.81 185 GLY A O 1
ATOM 1499 N N . GLN A 1 186 ? 8.598 18.945 -7.005 1.00 84.06 186 GLN A N 1
ATOM 1500 C CA . GLN A 1 186 ? 7.881 17.810 -7.585 1.00 84.06 186 GLN A CA 1
ATOM 1501 C C . GLN A 1 186 ? 8.422 17.528 -8.986 1.00 84.06 186 GLN A C 1
ATOM 1503 O O . GLN A 1 186 ? 8.517 18.444 -9.805 1.00 84.06 186 GLN A O 1
ATOM 1508 N N . ASN A 1 187 ? 8.737 16.266 -9.274 1.00 88.12 187 ASN A N 1
ATOM 1509 C CA . ASN A 1 187 ? 9.104 15.857 -10.619 1.00 88.12 187 ASN A CA 1
ATOM 1510 C C . ASN A 1 187 ? 7.878 16.008 -11.547 1.00 88.12 187 ASN A C 1
ATOM 1512 O O . ASN A 1 187 ? 6.906 15.259 -11.378 1.00 88.12 187 ASN A O 1
ATOM 1516 N N . PRO A 1 188 ? 7.890 16.948 -12.517 1.00 89.44 188 PRO A N 1
ATOM 1517 C CA . PRO A 1 188 ? 6.762 17.155 -13.429 1.00 89.44 188 PRO A CA 1
ATOM 1518 C C . PRO A 1 188 ? 6.640 16.032 -14.470 1.00 89.44 188 PRO A C 1
ATOM 1520 O O . PRO A 1 188 ? 5.639 15.947 -15.177 1.00 89.44 188 PRO A O 1
ATOM 1523 N N . HIS A 1 189 ? 7.658 15.176 -14.568 1.00 94.88 189 HIS A N 1
ATOM 1524 C CA . HIS A 1 189 ? 7.734 14.053 -15.490 1.00 94.88 189 HIS A CA 1
ATOM 1525 C C . HIS A 1 189 ? 8.036 12.780 -14.689 1.00 94.88 189 HIS A C 1
ATOM 1527 O O . HIS A 1 189 ? 9.170 12.310 -14.717 1.00 94.88 189 HIS A O 1
ATOM 1533 N N . PRO A 1 190 ? 7.058 12.222 -13.951 1.00 93.88 190 PRO A N 1
ATOM 1534 C CA . PRO A 1 190 ? 7.268 11.075 -13.055 1.00 93.88 190 PRO A CA 1
ATOM 1535 C C . PRO A 1 190 ? 7.813 9.813 -13.739 1.00 93.88 190 PRO A C 1
ATOM 1537 O O . PRO A 1 190 ? 8.374 8.950 -13.078 1.00 93.88 190 PRO A O 1
ATOM 1540 N N . TRP A 1 191 ? 7.687 9.701 -15.063 1.00 96.62 191 TRP A N 1
ATOM 1541 C CA . TRP A 1 191 ? 8.313 8.629 -15.843 1.00 96.62 191 TRP A CA 1
ATOM 1542 C C . TRP A 1 191 ? 9.840 8.798 -16.001 1.00 96.62 191 TRP A C 1
ATOM 1544 O O . TRP A 1 191 ? 10.517 7.856 -16.400 1.00 96.62 191 TRP A O 1
ATOM 1554 N N . LEU A 1 192 ? 10.398 9.973 -15.682 1.00 95.06 192 LEU A N 1
ATOM 1555 C CA . LEU A 1 192 ? 11.836 10.271 -15.630 1.00 95.06 192 LEU A CA 1
ATOM 1556 C C . LEU A 1 192 ? 12.354 10.171 -14.188 1.00 95.06 192 LEU A C 1
ATOM 1558 O O . LEU A 1 192 ? 12.653 11.181 -13.547 1.00 95.06 192 LEU A O 1
ATOM 1562 N N . ILE A 1 193 ? 12.459 8.944 -13.683 1.00 89.19 193 ILE A N 1
ATOM 1563 C CA . ILE A 1 193 ? 12.842 8.655 -12.289 1.00 89.19 193 ILE A CA 1
ATOM 1564 C C . ILE A 1 193 ? 14.296 8.979 -11.936 1.00 89.19 193 ILE A C 1
ATOM 1566 O O . ILE A 1 193 ? 14.630 9.025 -10.758 1.00 89.19 193 ILE A O 1
ATOM 1570 N N . GLU A 1 194 ? 15.166 9.284 -12.905 1.00 79.44 194 GLU A N 1
ATOM 1571 C CA . GLU A 1 194 ? 16.524 9.792 -12.637 1.00 79.44 194 GLU A CA 1
ATOM 1572 C C . GLU A 1 194 ? 16.545 11.056 -11.758 1.00 79.44 194 GLU A C 1
ATOM 1574 O O . GLU A 1 194 ? 17.562 11.358 -11.137 1.00 79.44 194 GLU A O 1
ATOM 1579 N N . LYS A 1 195 ? 15.429 11.796 -11.696 1.00 76.56 195 LYS A N 1
ATOM 1580 C CA . LYS A 1 195 ? 15.272 12.977 -10.838 1.00 76.56 195 LYS A CA 1
ATOM 1581 C C . LYS A 1 195 ? 14.902 12.626 -9.396 1.00 76.56 195 LYS A C 1
ATOM 1583 O O . LYS A 1 195 ? 15.171 13.423 -8.503 1.00 76.56 195 LYS A O 1
ATOM 1588 N N . ASP A 1 196 ? 14.383 11.425 -9.167 1.00 84.25 196 ASP A N 1
ATOM 1589 C CA . ASP A 1 196 ? 13.908 10.926 -7.875 1.00 84.25 196 ASP A CA 1
ATOM 1590 C C . ASP A 1 196 ? 14.940 9.951 -7.275 1.00 84.25 196 ASP A C 1
ATOM 1592 O O . ASP A 1 196 ? 14.650 8.829 -6.868 1.00 84.25 196 ASP A O 1
ATOM 1596 N N . VAL A 1 197 ? 16.204 10.390 -7.250 1.00 84.50 197 VAL A N 1
ATOM 1597 C CA . VAL A 1 197 ? 17.384 9.572 -6.916 1.00 84.50 197 VAL A CA 1
ATOM 1598 C C . VAL A 1 197 ? 17.262 8.837 -5.583 1.00 84.50 197 VAL A C 1
ATOM 1600 O O . VAL A 1 197 ? 17.645 7.668 -5.472 1.00 84.50 197 VAL A O 1
ATOM 1603 N N . ASP A 1 198 ? 16.752 9.524 -4.564 1.00 84.06 198 ASP A N 1
ATOM 1604 C CA . ASP A 1 198 ? 16.620 8.967 -3.219 1.00 84.06 198 ASP A CA 1
ATOM 1605 C C . ASP A 1 198 ? 15.585 7.841 -3.142 1.00 84.06 198 ASP A C 1
ATOM 1607 O O . ASP A 1 198 ? 15.735 6.953 -2.300 1.00 84.06 198 ASP A O 1
ATOM 1611 N N . LEU A 1 199 ? 14.589 7.851 -4.036 1.00 85.31 199 LEU A N 1
ATOM 1612 C CA . LEU A 1 199 ? 13.519 6.861 -4.089 1.00 85.31 199 LEU A CA 1
ATOM 1613 C C . LEU A 1 199 ? 14.075 5.484 -4.478 1.00 85.31 199 LEU A C 1
ATOM 1615 O O . LEU A 1 199 ? 13.798 4.487 -3.816 1.00 85.31 199 LEU A O 1
ATOM 1619 N N . TYR A 1 200 ? 14.930 5.420 -5.505 1.00 89.06 200 TYR A N 1
ATOM 1620 C CA . TYR A 1 200 ? 15.463 4.140 -5.975 1.00 89.06 200 TYR A CA 1
ATOM 1621 C C . TYR A 1 200 ? 16.800 3.748 -5.341 1.00 89.06 200 TYR A C 1
ATOM 1623 O O . TYR A 1 200 ? 17.016 2.564 -5.086 1.00 89.06 200 TYR A O 1
ATOM 1631 N N . LYS A 1 201 ? 17.724 4.686 -5.066 1.00 90.94 201 LYS A N 1
ATOM 1632 C CA . LYS A 1 201 ? 19.089 4.325 -4.618 1.00 90.94 201 LYS A CA 1
ATOM 1633 C C . LYS A 1 201 ? 19.122 3.595 -3.282 1.00 90.94 201 LYS A C 1
ATOM 1635 O O . LYS A 1 201 ? 20.011 2.775 -3.065 1.00 90.94 201 LYS A O 1
ATOM 1640 N N . LYS A 1 202 ? 18.188 3.911 -2.386 1.00 89.88 202 LYS A N 1
ATOM 1641 C CA . LYS A 1 202 ? 18.083 3.280 -1.063 1.00 89.88 202 LYS A CA 1
ATOM 1642 C C . LYS A 1 202 ? 17.137 2.085 -1.050 1.00 89.88 202 LYS A C 1
ATOM 1644 O O . LYS A 1 202 ? 16.975 1.451 -0.008 1.00 89.88 202 LYS A O 1
ATOM 1649 N N . HIS A 1 203 ? 16.523 1.770 -2.186 1.00 93.25 203 HIS A N 1
ATOM 1650 C CA . HIS A 1 203 ? 15.553 0.700 -2.262 1.00 93.25 203 HIS A CA 1
ATOM 1651 C C . HIS A 1 203 ? 16.227 -0.650 -1.955 1.00 93.25 203 HIS A C 1
ATOM 1653 O O . HIS A 1 203 ? 17.224 -1.002 -2.596 1.00 93.25 203 HIS A O 1
ATOM 1659 N N . PRO A 1 204 ? 15.689 -1.454 -1.021 1.00 92.25 204 PRO A N 1
ATOM 1660 C CA . PRO A 1 204 ? 16.360 -2.661 -0.533 1.00 92.25 204 PRO A CA 1
ATOM 1661 C C . PRO A 1 204 ? 16.556 -3.735 -1.608 1.00 92.25 204 PRO A C 1
ATOM 1663 O O . PRO A 1 204 ? 17.480 -4.532 -1.522 1.00 92.25 204 PRO A O 1
ATOM 1666 N N . LEU A 1 205 ? 15.714 -3.741 -2.641 1.00 93.31 205 LEU A N 1
ATOM 1667 C CA . LEU A 1 205 ? 15.812 -4.692 -3.754 1.00 93.31 205 LEU A CA 1
ATOM 1668 C C . LEU A 1 205 ? 16.764 -4.247 -4.875 1.00 93.31 205 LEU A C 1
ATOM 1670 O O . LEU A 1 205 ? 17.062 -5.057 -5.747 1.00 93.31 205 LEU A O 1
ATOM 1674 N N . LEU A 1 206 ? 17.265 -3.003 -4.876 1.00 93.19 206 LEU A N 1
ATOM 1675 C CA . LEU A 1 206 ? 18.025 -2.472 -6.015 1.00 93.19 206 LEU A CA 1
ATOM 1676 C C . LEU A 1 206 ? 19.312 -3.262 -6.276 1.00 93.19 206 LEU A C 1
ATOM 1678 O O . LEU A 1 206 ? 19.565 -3.664 -7.408 1.00 93.19 206 LEU A O 1
ATOM 1682 N N . LEU A 1 207 ? 20.126 -3.489 -5.238 1.00 90.19 207 LEU A N 1
ATOM 1683 C CA . LEU A 1 207 ? 21.403 -4.200 -5.385 1.00 90.19 207 LEU A CA 1
ATOM 1684 C C . LEU A 1 207 ? 21.192 -5.608 -5.944 1.00 90.19 207 LEU A C 1
ATOM 1686 O O . LEU A 1 207 ? 21.956 -6.067 -6.789 1.00 90.19 207 LEU A O 1
ATOM 1690 N N . PHE A 1 208 ? 20.142 -6.277 -5.477 1.00 89.44 208 PHE A N 1
ATOM 1691 C CA . PHE A 1 208 ? 19.757 -7.575 -5.993 1.00 89.44 208 PHE A CA 1
ATOM 1692 C C . PHE A 1 208 ? 19.354 -7.479 -7.478 1.00 89.44 208 PHE A C 1
ATOM 1694 O O . PHE A 1 208 ? 19.903 -8.206 -8.305 1.00 89.44 208 PHE A O 1
ATOM 1701 N N . LEU A 1 209 ? 18.465 -6.546 -7.833 1.00 93.81 209 LEU A N 1
ATOM 1702 C CA . LEU A 1 209 ? 17.948 -6.414 -9.195 1.00 93.81 209 LEU A CA 1
ATOM 1703 C C . LEU A 1 209 ? 19.050 -6.120 -10.222 1.00 93.81 209 LEU A C 1
ATOM 1705 O O . LEU A 1 209 ? 19.028 -6.710 -11.301 1.00 93.81 209 LEU A O 1
ATOM 1709 N N . LYS A 1 210 ? 20.057 -5.311 -9.859 1.00 93.06 210 LYS A N 1
ATOM 1710 C CA . LYS A 1 210 ? 21.252 -5.042 -10.686 1.00 93.06 210 LYS A CA 1
ATOM 1711 C C . LYS A 1 210 ? 22.046 -6.298 -11.058 1.00 93.06 210 LYS A C 1
ATOM 1713 O O . LYS A 1 210 ? 22.686 -6.339 -12.100 1.00 93.06 210 LYS A O 1
ATOM 1718 N N . ASN A 1 211 ? 22.012 -7.322 -10.207 1.00 90.50 211 ASN A N 1
ATOM 1719 C CA . ASN A 1 211 ? 22.729 -8.584 -10.405 1.00 90.50 211 ASN A CA 1
ATOM 1720 C C . ASN A 1 211 ? 21.829 -9.690 -10.982 1.00 90.50 211 ASN A C 1
ATOM 1722 O O . ASN A 1 211 ? 22.155 -10.874 -10.895 1.00 90.50 211 ASN A O 1
ATOM 1726 N N . SER A 1 212 ? 20.679 -9.320 -11.543 1.00 91.69 212 SER A N 1
ATOM 1727 C CA . SER A 1 212 ? 19.677 -10.245 -12.070 1.00 91.69 212 SER A CA 1
ATOM 1728 C C . SER A 1 212 ? 19.199 -9.813 -13.459 1.00 91.69 212 SER A C 1
ATOM 1730 O O . SER A 1 212 ? 19.648 -8.805 -13.997 1.00 91.69 212 SER A O 1
ATOM 1732 N N . THR A 1 213 ? 18.308 -10.597 -14.067 1.00 92.88 213 THR A N 1
ATOM 1733 C CA . THR A 1 213 ? 17.759 -10.337 -15.411 1.00 92.88 213 THR A CA 1
ATOM 1734 C C . THR A 1 213 ? 16.224 -10.363 -15.385 1.00 92.88 213 THR A C 1
ATOM 1736 O O . THR A 1 213 ? 15.614 -11.273 -15.945 1.00 92.88 213 THR A O 1
ATOM 1739 N N . PRO A 1 214 ? 15.573 -9.418 -14.676 1.00 95.81 214 PRO A N 1
ATOM 1740 C CA . PRO A 1 214 ? 14.117 -9.373 -14.591 1.00 95.81 214 PRO A CA 1
ATOM 1741 C C . PRO A 1 214 ? 13.492 -8.947 -15.925 1.00 95.81 214 PRO A C 1
ATOM 1743 O O . PRO A 1 214 ? 14.089 -8.183 -16.687 1.00 95.81 214 PRO A O 1
ATOM 1746 N N . ASP A 1 215 ? 12.249 -9.359 -16.175 1.00 97.56 215 ASP A N 1
ATOM 1747 C CA . ASP A 1 215 ? 11.469 -8.835 -17.296 1.00 97.56 215 ASP A CA 1
ATOM 1748 C C . ASP A 1 215 ? 10.783 -7.523 -16.887 1.00 97.56 215 ASP A C 1
ATOM 1750 O O . ASP A 1 215 ? 9.682 -7.501 -16.326 1.00 97.56 215 ASP A O 1
ATOM 1754 N N . ILE A 1 216 ? 11.468 -6.407 -17.144 1.00 98.31 216 ILE A N 1
ATOM 1755 C CA . ILE A 1 216 ? 10.970 -5.060 -16.832 1.00 98.31 216 ILE A CA 1
ATOM 1756 C C . ILE A 1 216 ? 9.708 -4.741 -17.640 1.00 98.31 216 ILE A C 1
ATOM 1758 O O . ILE A 1 216 ? 8.778 -4.147 -17.094 1.00 98.31 216 ILE A O 1
ATOM 1762 N N . ASN A 1 217 ? 9.657 -5.147 -18.915 1.00 98.50 217 ASN A N 1
ATOM 1763 C CA . ASN A 1 217 ? 8.513 -4.869 -19.783 1.00 98.50 217 ASN A CA 1
ATOM 1764 C C . ASN A 1 217 ? 7.256 -5.525 -19.215 1.00 98.50 217 ASN A C 1
ATOM 1766 O O . ASN A 1 217 ? 6.239 -4.856 -19.060 1.00 98.50 217 ASN A O 1
ATOM 1770 N N . ALA A 1 218 ? 7.342 -6.796 -18.808 1.00 98.06 218 ALA A N 1
ATOM 1771 C CA . ALA A 1 218 ? 6.215 -7.495 -18.199 1.00 98.06 218 ALA A CA 1
ATOM 1772 C C . ALA A 1 218 ? 5.704 -6.804 -16.920 1.00 98.06 218 ALA A C 1
ATOM 1774 O O . ALA A 1 218 ? 4.493 -6.706 -16.719 1.00 98.06 218 ALA A O 1
ATOM 1775 N N . CYS A 1 219 ? 6.596 -6.293 -16.062 1.00 98.44 219 CYS A N 1
ATOM 1776 C CA . CYS A 1 219 ? 6.194 -5.532 -14.872 1.00 98.44 219 CYS A CA 1
ATOM 1777 C C . CYS A 1 219 ? 5.525 -4.199 -15.217 1.00 98.44 219 CYS A C 1
ATOM 1779 O O . CYS A 1 219 ? 4.524 -3.837 -14.604 1.00 98.44 219 CYS A O 1
ATOM 1781 N N . VAL A 1 220 ? 6.075 -3.453 -16.174 1.00 98.69 220 VAL A N 1
ATOM 1782 C CA . VAL A 1 220 ? 5.544 -2.134 -16.532 1.00 98.69 220 VAL A CA 1
ATOM 1783 C C . VAL A 1 220 ? 4.227 -2.248 -17.302 1.00 98.69 220 VAL A C 1
ATOM 1785 O O . VAL A 1 220 ? 3.314 -1.464 -17.051 1.00 98.69 220 VAL A O 1
ATOM 1788 N N . GLU A 1 221 ? 4.063 -3.253 -18.162 1.00 98.44 221 GLU A N 1
ATOM 1789 C CA . GLU A 1 221 ? 2.792 -3.506 -18.852 1.00 98.44 221 GLU A CA 1
ATOM 1790 C C . GLU A 1 221 ? 1.653 -3.810 -17.868 1.00 98.44 221 GLU A C 1
ATOM 1792 O O . GLU A 1 221 ? 0.524 -3.367 -18.083 1.00 98.44 221 GLU A O 1
ATOM 1797 N N . LYS A 1 222 ? 1.930 -4.457 -16.725 1.00 98.44 222 LYS A N 1
ATOM 1798 C CA . LYS A 1 222 ? 0.924 -4.647 -15.664 1.00 98.44 222 LYS A CA 1
ATOM 1799 C C . LYS A 1 222 ? 0.372 -3.336 -15.101 1.00 98.44 222 LYS A C 1
ATOM 1801 O O . LYS A 1 222 ? -0.764 -3.329 -14.638 1.00 98.44 222 LYS A O 1
ATOM 1806 N N . LEU A 1 223 ? 1.108 -2.223 -15.169 1.00 98.75 223 LEU A N 1
ATOM 1807 C CA . LEU A 1 223 ? 0.605 -0.925 -14.699 1.00 98.75 223 LEU A CA 1
ATOM 1808 C C . LEU A 1 223 ? -0.642 -0.470 -15.471 1.00 98.75 223 LEU A C 1
ATOM 1810 O O . LEU A 1 223 ? -1.441 0.290 -14.934 1.00 98.75 223 LEU A O 1
ATOM 1814 N N . THR A 1 224 ? -0.869 -0.982 -16.687 1.00 98.50 224 THR A N 1
ATOM 1815 C CA . THR A 1 224 ? -2.086 -0.717 -17.478 1.00 98.50 224 THR A CA 1
ATOM 1816 C C . THR A 1 224 ? -3.367 -1.290 -16.855 1.00 98.50 224 THR A C 1
ATOM 1818 O O . THR A 1 224 ? -4.470 -0.899 -17.245 1.00 98.50 224 THR A O 1
ATOM 1821 N N . LEU A 1 225 ? -3.251 -2.172 -15.853 1.00 98.56 225 LEU A N 1
ATOM 1822 C CA . LEU A 1 225 ? -4.381 -2.612 -15.030 1.00 98.56 225 LEU A CA 1
ATOM 1823 C C . LEU A 1 225 ? -4.949 -1.463 -14.182 1.00 98.56 225 LEU A C 1
ATOM 1825 O O . LEU A 1 225 ? -6.140 -1.455 -13.880 1.00 98.56 225 LEU A O 1
ATOM 1829 N N . ILE A 1 226 ? -4.134 -0.449 -13.869 1.00 98.75 226 ILE A N 1
ATOM 1830 C CA . ILE A 1 226 ? -4.545 0.767 -13.155 1.00 98.75 226 ILE A CA 1
ATOM 1831 C C . ILE A 1 226 ? -5.181 1.748 -14.153 1.00 98.75 226 ILE A C 1
ATOM 1833 O O . ILE A 1 226 ? -4.659 2.822 -14.446 1.00 98.75 226 ILE A O 1
ATOM 1837 N N . ASN A 1 227 ? -6.305 1.330 -14.731 1.00 98.38 227 ASN A N 1
ATOM 1838 C CA . ASN A 1 227 ? -7.066 2.052 -15.752 1.00 98.38 227 ASN A CA 1
ATOM 1839 C C . ASN A 1 227 ? -8.372 2.641 -15.184 1.00 98.38 227 ASN A C 1
ATOM 1841 O O . ASN A 1 227 ? -8.614 2.626 -13.977 1.00 98.38 227 ASN A O 1
ATOM 1845 N N . ASP A 1 228 ? -9.243 3.165 -16.049 1.00 98.38 228 ASP A N 1
ATOM 1846 C CA . ASP A 1 228 ? -10.509 3.770 -15.621 1.00 98.38 228 ASP A CA 1
ATOM 1847 C C . ASP A 1 228 ? -11.435 2.799 -14.879 1.00 98.38 228 ASP A C 1
ATOM 1849 O O . ASP A 1 228 ? -12.149 3.225 -13.975 1.00 98.38 228 ASP A O 1
ATOM 1853 N N . HIS A 1 229 ? -11.413 1.500 -15.198 1.00 98.50 229 HIS A N 1
ATOM 1854 C CA . HIS A 1 229 ? -12.201 0.521 -14.451 1.00 98.50 229 HIS A CA 1
ATOM 1855 C C . HIS A 1 229 ? -11.723 0.416 -12.999 1.00 98.50 229 HIS A C 1
ATOM 1857 O O . HIS A 1 229 ? -12.553 0.487 -12.094 1.00 98.50 229 HIS A O 1
ATOM 1863 N N . PHE A 1 230 ? -10.406 0.341 -12.780 1.00 98.75 230 PHE A N 1
ATOM 1864 C CA . PHE A 1 230 ? -9.819 0.369 -11.440 1.00 98.75 230 PHE A CA 1
ATOM 1865 C C . PHE A 1 230 ? -10.240 1.629 -10.673 1.00 98.75 230 PHE A C 1
ATOM 1867 O O . PHE A 1 230 ? -10.737 1.528 -9.553 1.00 98.75 230 PHE A O 1
ATOM 1874 N N . TRP A 1 231 ? -10.120 2.8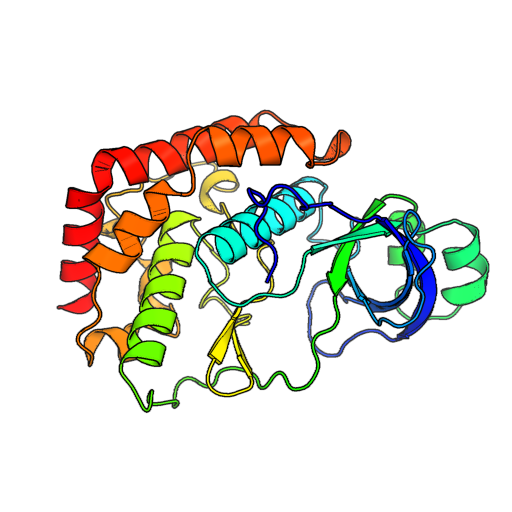13 -11.284 1.00 98.50 231 TRP A N 1
ATOM 1875 C CA . TRP A 1 231 ? -10.494 4.071 -10.625 1.00 98.50 231 TRP A CA 1
ATOM 1876 C C . TRP A 1 231 ? -11.992 4.173 -10.323 1.00 98.50 231 TRP A C 1
ATOM 1878 O O . TRP A 1 231 ? -12.355 4.654 -9.255 1.00 98.50 231 TRP A O 1
ATOM 1888 N N . ASN A 1 232 ? -12.859 3.649 -11.192 1.00 98.19 232 ASN A N 1
ATOM 1889 C CA . ASN A 1 232 ? -14.293 3.566 -10.906 1.00 98.19 232 ASN A CA 1
ATOM 1890 C C . ASN A 1 232 ? -14.572 2.679 -9.678 1.00 98.19 232 ASN A C 1
ATOM 1892 O O . ASN A 1 232 ? -15.430 3.009 -8.860 1.00 98.19 232 ASN A O 1
ATOM 1896 N N . CYS A 1 233 ? -13.836 1.574 -9.518 1.00 98.31 233 CYS A N 1
ATOM 1897 C CA . CYS A 1 233 ? -13.929 0.733 -8.326 1.00 98.31 233 CYS A CA 1
ATOM 1898 C C . CYS A 1 233 ? -13.370 1.439 -7.078 1.00 98.31 233 CYS A C 1
ATOM 1900 O O . CYS A 1 233 ? -13.960 1.313 -6.004 1.00 98.31 233 CYS A O 1
ATOM 1902 N N . VAL A 1 234 ? -12.295 2.231 -7.203 1.00 98.12 234 VAL A N 1
ATOM 1903 C CA . VAL A 1 234 ? -11.805 3.092 -6.108 1.00 98.12 234 VAL A CA 1
ATOM 1904 C C . VAL A 1 234 ? -12.909 4.056 -5.676 1.00 98.12 234 VAL A C 1
ATOM 1906 O O . VAL A 1 234 ? -13.233 4.114 -4.493 1.00 98.12 234 VAL A O 1
ATOM 1909 N N . ASP A 1 235 ? -13.551 4.757 -6.610 1.00 96.75 235 ASP A N 1
ATOM 1910 C CA . ASP A 1 235 ? -14.626 5.707 -6.300 1.00 96.75 235 ASP A CA 1
ATOM 1911 C C . ASP A 1 235 ? -15.845 5.045 -5.647 1.00 96.75 235 ASP A C 1
ATOM 1913 O O . ASP A 1 235 ? -16.510 5.659 -4.801 1.00 96.75 235 ASP A O 1
ATOM 1917 N N . GLN A 1 236 ? -16.139 3.799 -6.022 1.00 96.50 236 GLN A N 1
ATOM 1918 C CA . GLN A 1 236 ? -17.212 3.005 -5.434 1.00 96.50 236 GLN A CA 1
ATOM 1919 C C . GLN A 1 236 ? -16.923 2.639 -3.973 1.00 96.50 236 GLN A C 1
ATOM 1921 O O . GLN A 1 236 ? -17.812 2.770 -3.131 1.00 96.50 236 GLN A O 1
ATOM 1926 N N . TRP A 1 237 ? -15.711 2.164 -3.674 1.00 96.81 237 TRP A N 1
ATOM 1927 C CA . TRP A 1 237 ? -15.393 1.544 -2.383 1.00 96.81 237 TRP A CA 1
ATOM 1928 C C . TRP A 1 237 ? -14.693 2.464 -1.388 1.00 96.81 237 TRP A C 1
ATOM 1930 O O . TRP A 1 237 ? -14.706 2.184 -0.189 1.00 96.81 237 TRP A O 1
ATOM 1940 N N . LEU A 1 238 ? -14.085 3.559 -1.843 1.00 95.69 238 LEU A N 1
ATOM 1941 C CA . LEU A 1 238 ? -13.386 4.479 -0.958 1.00 95.69 238 LEU A CA 1
ATOM 1942 C C . LEU A 1 238 ? -14.384 5.208 -0.030 1.00 95.69 238 LEU A C 1
ATOM 1944 O O . LEU A 1 238 ? -15.362 5.788 -0.521 1.00 95.69 238 LEU A O 1
ATOM 1948 N N . PRO A 1 239 ? -14.142 5.234 1.298 1.00 93.56 239 PRO A N 1
ATOM 1949 C CA . PRO A 1 239 ? -15.001 5.938 2.249 1.00 93.56 239 PRO A CA 1
ATOM 1950 C C . PRO A 1 239 ? -15.210 7.408 1.880 1.00 93.56 239 PRO A C 1
ATOM 1952 O O . PRO A 1 239 ? -14.298 8.066 1.382 1.00 93.56 239 PRO A O 1
ATOM 1955 N N . ALA A 1 240 ? -16.398 7.948 2.165 1.00 91.88 240 ALA A N 1
ATOM 1956 C CA . ALA A 1 240 ? -16.746 9.324 1.801 1.00 91.88 240 ALA A CA 1
ATOM 1957 C C . ALA A 1 240 ? -15.778 10.363 2.394 1.00 91.88 240 ALA A C 1
ATOM 1959 O O . ALA A 1 240 ? -15.404 11.305 1.704 1.00 91.88 240 ALA A O 1
ATOM 1960 N N . GLU A 1 241 ? -15.326 10.161 3.634 1.00 88.56 241 GLU A N 1
ATOM 1961 C CA . GLU A 1 241 ? -14.323 11.012 4.288 1.00 88.56 241 GLU A CA 1
ATOM 1962 C C . GLU A 1 241 ? -12.957 10.991 3.590 1.00 88.56 241 GLU A C 1
ATOM 1964 O O . GLU A 1 241 ? -12.263 12.002 3.575 1.00 88.56 241 GLU A O 1
ATOM 1969 N N . CYS A 1 242 ? -12.595 9.876 2.953 1.00 91.19 242 CYS A N 1
ATOM 1970 C CA . CYS A 1 242 ? -11.339 9.707 2.227 1.00 91.19 242 CYS A CA 1
ATOM 1971 C C . CYS A 1 242 ? -11.345 10.352 0.832 1.00 91.19 242 CYS A C 1
ATOM 1973 O O . CYS A 1 242 ? -10.278 10.450 0.215 1.00 91.19 242 CYS A O 1
ATOM 1975 N N . LYS A 1 243 ? -12.514 10.772 0.325 1.00 92.06 243 LYS A N 1
ATOM 1976 C CA . LYS A 1 243 ? -12.659 11.404 -0.991 1.00 92.06 243 LYS A CA 1
ATOM 1977 C C . LYS A 1 243 ? -12.175 12.849 -0.943 1.00 92.06 243 LYS A C 1
ATOM 1979 O O . LYS A 1 243 ? -12.706 13.674 -0.206 1.00 92.06 243 LYS A O 1
ATOM 1984 N N . SER A 1 244 ? -11.176 13.169 -1.761 1.00 91.94 244 SER A N 1
ATOM 1985 C CA . SER A 1 244 ? -10.652 14.529 -1.890 1.00 91.94 244 SER A CA 1
ATOM 1986 C C . SER A 1 244 ? -10.008 14.760 -3.257 1.00 91.94 244 SER A C 1
ATOM 1988 O O . SER A 1 244 ? -9.714 13.817 -3.992 1.00 91.94 244 SER A O 1
ATOM 1990 N N . GLU A 1 245 ? -9.730 16.025 -3.586 1.00 91.69 245 GLU A N 1
ATOM 1991 C CA . GLU A 1 245 ? -9.076 16.427 -4.844 1.00 91.69 245 GLU A CA 1
ATOM 1992 C C . GLU A 1 245 ? -7.700 15.776 -5.060 1.00 91.69 245 GLU A C 1
ATOM 1994 O O . GLU A 1 245 ? -7.178 15.755 -6.177 1.00 91.69 245 GLU A O 1
ATOM 1999 N N . LYS A 1 246 ? -7.082 15.230 -4.004 1.00 92.75 246 LYS A N 1
ATOM 2000 C CA . LYS A 1 246 ? -5.804 14.527 -4.128 1.00 92.75 246 LYS A CA 1
ATOM 2001 C C . LYS A 1 246 ? -5.917 13.267 -4.983 1.00 92.75 246 LYS A C 1
ATOM 2003 O O . LYS A 1 246 ? -4.933 12.895 -5.611 1.00 92.75 246 LYS A O 1
ATOM 2008 N N . ILE A 1 247 ? -7.085 12.621 -5.007 1.00 95.88 247 ILE A N 1
ATOM 2009 C CA . ILE A 1 247 ? -7.300 11.378 -5.758 1.00 95.88 247 ILE A CA 1
ATOM 2010 C C . ILE A 1 247 ? -7.120 11.652 -7.247 1.00 95.88 247 ILE A C 1
ATOM 2012 O O . ILE A 1 247 ? -6.380 10.934 -7.910 1.00 95.88 247 ILE A O 1
ATOM 2016 N N . GLU A 1 248 ? -7.671 12.760 -7.744 1.00 96.25 248 GLU A N 1
ATOM 2017 C CA . GLU A 1 248 ? -7.468 13.191 -9.129 1.00 96.25 248 GLU A CA 1
ATOM 2018 C C . GLU A 1 248 ? -5.999 13.503 -9.430 1.00 96.25 248 GLU A C 1
ATOM 2020 O O . GLU A 1 248 ? -5.494 13.155 -10.497 1.00 96.25 248 GLU A O 1
ATOM 2025 N N . LYS A 1 249 ? -5.262 14.089 -8.476 1.00 96.00 249 LYS A N 1
ATOM 2026 C CA . LYS A 1 249 ? -3.811 14.306 -8.627 1.00 96.00 249 LYS A CA 1
ATOM 2027 C C . LYS A 1 249 ? -3.044 12.984 -8.716 1.00 96.00 249 LYS A C 1
ATOM 2029 O O . LYS A 1 249 ? -2.157 12.865 -9.559 1.00 96.00 249 LYS A O 1
ATOM 2034 N N . ILE A 1 250 ? -3.391 11.998 -7.884 1.00 97.50 250 ILE A N 1
ATOM 2035 C CA . ILE A 1 250 ? -2.816 10.646 -7.933 1.00 97.50 250 ILE A CA 1
ATOM 2036 C C . ILE A 1 250 ? -3.133 10.006 -9.283 1.00 97.50 250 ILE A C 1
ATOM 2038 O O . ILE A 1 250 ? -2.209 9.672 -10.023 1.00 97.50 250 ILE A O 1
ATOM 2042 N N . LYS A 1 251 ? -4.416 9.912 -9.646 1.00 98.06 251 LYS A N 1
ATOM 2043 C CA . LYS A 1 251 ? -4.890 9.346 -10.913 1.00 98.06 251 LYS A CA 1
ATOM 2044 C C . LYS A 1 251 ? -4.189 9.978 -12.111 1.00 98.06 251 LYS A C 1
ATOM 2046 O O . LYS A 1 251 ? -3.618 9.267 -12.934 1.00 98.06 251 LYS A O 1
ATOM 2051 N N . SER A 1 252 ? -4.158 11.309 -12.184 1.00 97.38 252 SER A N 1
ATOM 2052 C CA . SER A 1 252 ? -3.497 12.038 -13.270 1.00 97.38 252 SER A CA 1
ATOM 2053 C C . SER A 1 252 ? -2.002 11.729 -13.347 1.00 97.38 252 SER A C 1
ATOM 2055 O O . SER A 1 252 ? -1.479 11.539 -14.447 1.00 97.38 252 SER A O 1
ATOM 2057 N N . ARG A 1 253 ? -1.297 11.682 -12.210 1.00 97.12 253 ARG A N 1
ATOM 2058 C CA . ARG A 1 253 ? 0.142 11.389 -12.185 1.00 97.12 253 ARG A CA 1
ATOM 2059 C C . ARG A 1 253 ? 0.417 9.953 -12.623 1.00 97.12 253 ARG A C 1
ATOM 2061 O O . ARG A 1 253 ? 1.254 9.752 -13.499 1.00 97.12 253 ARG A O 1
ATOM 2068 N N . LEU A 1 254 ? -0.306 8.980 -12.077 1.00 98.44 254 LEU A N 1
ATOM 2069 C CA . LEU A 1 254 ? -0.143 7.566 -12.417 1.00 98.44 254 LEU A CA 1
ATOM 2070 C C . LEU A 1 254 ? -0.459 7.300 -13.896 1.00 98.44 254 LEU A C 1
ATOM 2072 O O . LEU A 1 254 ? 0.347 6.688 -14.597 1.00 98.44 254 LEU A O 1
ATOM 2076 N N . ASN A 1 255 ? -1.549 7.871 -14.418 1.00 98.50 255 ASN A N 1
ATOM 2077 C CA . ASN A 1 255 ? -1.882 7.792 -15.842 1.00 98.50 255 ASN A CA 1
ATOM 2078 C C . ASN A 1 255 ? -0.786 8.399 -16.727 1.00 98.50 255 ASN A C 1
ATOM 2080 O O . ASN A 1 255 ? -0.508 7.875 -17.804 1.00 98.50 255 ASN A O 1
ATOM 2084 N N . SER A 1 256 ? -0.121 9.468 -16.277 1.00 98.25 256 SER A N 1
ATOM 2085 C CA . SER A 1 256 ? 0.998 10.053 -17.021 1.00 98.25 256 SER A CA 1
ATOM 2086 C C . SER A 1 256 ? 2.219 9.128 -17.090 1.00 98.25 256 SER A C 1
ATOM 2088 O O . SER A 1 256 ? 2.895 9.107 -18.118 1.00 98.25 256 SER A O 1
ATOM 2090 N N . VAL A 1 257 ? 2.478 8.319 -16.054 1.00 98.25 257 VAL A N 1
ATOM 2091 C CA . VAL A 1 257 ? 3.532 7.291 -16.095 1.00 98.25 257 VAL A CA 1
ATOM 2092 C C . VAL A 1 257 ? 3.152 6.183 -17.077 1.00 98.25 257 VAL A C 1
ATOM 2094 O O . VAL A 1 257 ? 3.960 5.841 -17.935 1.00 98.25 257 VAL A O 1
ATOM 2097 N N . ILE A 1 258 ? 1.910 5.686 -17.028 1.00 98.62 258 ILE A N 1
ATOM 2098 C CA . ILE A 1 258 ? 1.405 4.645 -17.947 1.00 98.62 258 ILE A CA 1
ATOM 2099 C C . ILE A 1 258 ? 1.461 5.116 -19.412 1.00 98.62 258 ILE A C 1
ATOM 2101 O O . ILE A 1 258 ? 1.873 4.368 -20.303 1.00 98.62 258 ILE A O 1
ATOM 2105 N N . ALA A 1 259 ? 1.090 6.373 -19.669 1.00 98.50 259 ALA A N 1
ATOM 2106 C CA . ALA A 1 259 ? 1.138 6.972 -21.002 1.00 98.50 259 ALA A CA 1
ATOM 2107 C C . ALA A 1 259 ? 2.570 7.114 -21.5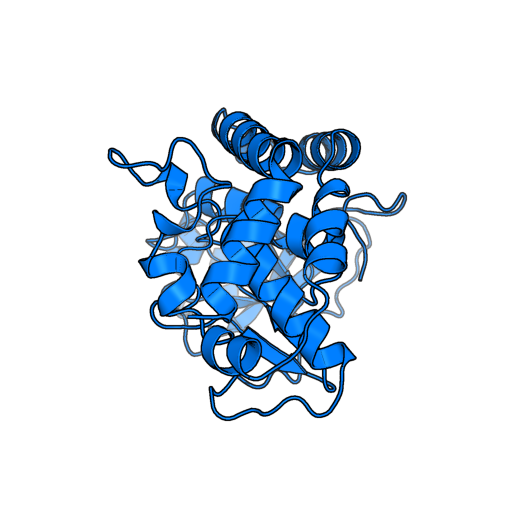51 1.00 98.50 259 ALA A C 1
ATOM 2109 O O . ALA A 1 259 ? 2.754 7.115 -22.764 1.00 98.50 259 ALA A O 1
ATOM 2110 N N . ASN A 1 260 ? 3.576 7.199 -20.674 1.00 98.56 260 ASN A N 1
ATOM 2111 C CA . ASN A 1 260 ? 4.995 7.340 -21.023 1.00 98.56 260 ASN A CA 1
ATOM 2112 C C . ASN A 1 260 ? 5.818 6.098 -20.633 1.00 98.56 260 ASN A C 1
ATOM 2114 O O . ASN A 1 260 ? 7.015 6.198 -20.347 1.00 98.56 260 ASN A O 1
ATOM 2118 N N . ARG A 1 261 ? 5.181 4.922 -20.596 1.00 98.25 261 ARG A N 1
ATOM 2119 C CA . ARG A 1 261 ? 5.776 3.695 -20.052 1.00 98.25 261 ARG A CA 1
ATOM 2120 C C . ARG A 1 261 ? 7.051 3.237 -20.758 1.00 98.25 261 ARG A C 1
ATOM 2122 O O . ARG A 1 261 ? 7.941 2.735 -20.085 1.00 98.25 261 ARG A O 1
ATOM 2129 N N . ASP A 1 262 ? 7.185 3.478 -22.061 1.00 98.38 262 ASP A N 1
ATOM 2130 C CA . ASP A 1 262 ? 8.401 3.127 -22.810 1.00 98.38 262 ASP A CA 1
ATOM 2131 C C . ASP A 1 262 ? 9.620 3.883 -22.255 1.00 98.38 262 ASP A C 1
ATOM 2133 O O . ASP A 1 262 ? 10.660 3.294 -21.968 1.00 98.38 262 ASP A O 1
ATOM 2137 N N . ILE A 1 263 ? 9.456 5.183 -21.980 1.00 98.19 263 ILE A N 1
ATOM 2138 C CA . ILE A 1 263 ? 10.499 6.009 -21.359 1.00 98.19 263 ILE A CA 1
ATOM 2139 C C . ILE A 1 263 ? 10.753 5.545 -19.921 1.00 98.19 263 ILE A C 1
ATOM 2141 O O . ILE A 1 263 ? 11.899 5.480 -19.480 1.00 98.19 263 ILE A O 1
ATOM 2145 N N . PHE A 1 264 ? 9.701 5.193 -19.182 1.00 98.12 264 PHE A N 1
ATOM 2146 C CA . PHE A 1 264 ? 9.838 4.664 -17.827 1.00 98.12 264 PHE A CA 1
ATOM 2147 C C . PHE A 1 264 ? 10.651 3.355 -17.802 1.00 98.12 264 PHE A C 1
ATOM 2149 O O . PHE A 1 264 ? 11.549 3.203 -16.973 1.00 98.12 264 PHE A O 1
ATOM 2156 N N . ILE A 1 265 ? 10.423 2.451 -18.762 1.00 98.38 265 ILE A N 1
ATOM 2157 C CA . ILE A 1 265 ? 11.206 1.220 -18.960 1.00 98.38 265 ILE A CA 1
ATOM 2158 C C . ILE A 1 265 ? 12.671 1.551 -19.253 1.00 98.38 265 ILE A C 1
ATOM 2160 O O . ILE A 1 265 ? 13.567 0.950 -18.655 1.00 98.38 265 ILE A O 1
ATOM 2164 N N . GLU A 1 266 ? 12.951 2.509 -20.138 1.00 97.81 266 GLU A N 1
ATOM 2165 C CA . GLU A 1 266 ? 14.326 2.942 -20.418 1.00 97.81 266 GLU A CA 1
ATOM 2166 C C . GLU A 1 266 ? 15.036 3.457 -19.159 1.00 97.81 266 GLU A C 1
ATOM 2168 O O . GLU A 1 266 ? 16.209 3.153 -18.935 1.00 97.81 266 GLU A O 1
ATOM 2173 N N . GLN A 1 267 ? 14.337 4.219 -18.316 1.00 96.88 267 GLN A N 1
ATOM 2174 C CA . GLN A 1 267 ? 14.882 4.758 -17.069 1.00 96.88 267 GLN A CA 1
ATOM 2175 C C . GLN A 1 267 ? 15.180 3.651 -16.052 1.00 96.88 267 GLN A C 1
ATOM 2177 O O . GLN A 1 267 ? 16.265 3.631 -15.467 1.00 96.88 267 GLN A O 1
ATOM 2182 N N . LEU A 1 268 ? 14.272 2.685 -15.897 1.00 97.19 268 LEU A N 1
ATOM 2183 C CA . LEU A 1 268 ? 14.491 1.508 -15.054 1.00 97.19 268 LEU A CA 1
ATOM 2184 C C . LEU A 1 268 ? 15.703 0.695 -15.535 1.00 97.19 268 LEU A C 1
ATOM 2186 O O . LEU A 1 268 ? 16.566 0.355 -14.727 1.00 97.19 268 LEU A O 1
ATOM 2190 N N . ASN A 1 269 ? 15.830 0.459 -16.846 1.00 96.88 269 ASN A N 1
ATOM 2191 C CA . ASN A 1 269 ? 16.995 -0.216 -17.43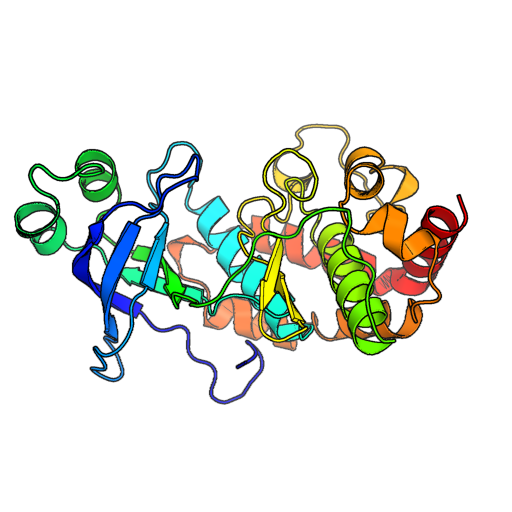0 1.00 96.88 269 ASN A CA 1
ATOM 2192 C C . ASN A 1 269 ? 18.306 0.524 -17.125 1.00 96.88 269 ASN A C 1
ATOM 2194 O O . ASN A 1 269 ? 19.279 -0.098 -16.700 1.00 96.88 269 ASN A O 1
ATOM 2198 N N . LYS A 1 270 ? 18.339 1.853 -17.293 1.00 95.75 270 LYS A N 1
ATOM 2199 C CA . LYS A 1 270 ? 19.521 2.672 -16.967 1.00 95.75 270 LYS A CA 1
ATOM 2200 C C . LYS A 1 270 ? 19.902 2.561 -15.493 1.00 95.75 270 LYS A C 1
ATOM 2202 O O . LYS A 1 270 ? 21.084 2.447 -15.178 1.00 95.75 270 LYS A O 1
ATOM 2207 N N . ILE A 1 271 ? 18.920 2.570 -14.592 1.00 95.25 271 ILE A N 1
ATOM 2208 C CA . ILE A 1 271 ? 19.163 2.416 -13.154 1.00 95.25 271 ILE A CA 1
ATOM 2209 C C . ILE A 1 271 ? 19.756 1.040 -12.848 1.00 95.25 271 ILE A C 1
ATOM 2211 O O . ILE A 1 271 ? 20.728 0.970 -12.095 1.00 95.25 271 ILE A O 1
ATOM 2215 N N . LEU A 1 272 ? 19.226 -0.035 -13.440 1.00 94.56 272 LEU A N 1
ATOM 2216 C CA . LEU A 1 272 ? 19.732 -1.391 -13.207 1.00 94.56 272 LEU A CA 1
ATOM 2217 C C . LEU A 1 272 ? 21.103 -1.657 -13.853 1.00 94.56 272 LEU A C 1
ATOM 2219 O O . LEU A 1 272 ? 21.837 -2.507 -13.363 1.00 94.56 272 LEU A O 1
ATOM 2223 N N . ALA A 1 273 ? 21.469 -0.919 -14.904 1.00 93.31 273 ALA A N 1
ATOM 2224 C CA . ALA A 1 273 ? 22.780 -1.018 -15.553 1.00 93.31 273 ALA A CA 1
ATOM 2225 C C . ALA A 1 273 ? 23.886 -0.163 -14.895 1.00 93.31 273 ALA A C 1
ATOM 2227 O O . ALA A 1 273 ? 25.062 -0.355 -15.206 1.00 93.31 273 ALA A O 1
ATOM 2228 N N . SER A 1 274 ? 23.515 0.804 -14.043 1.00 87.69 274 SER A N 1
ATOM 2229 C CA . SER A 1 274 ? 24.454 1.669 -13.296 1.00 87.69 274 SER A CA 1
ATOM 2230 C C . SER A 1 274 ? 25.141 0.962 -12.135 1.00 87.69 274 SER A C 1
ATOM 2232 O O . SER A 1 274 ? 26.118 1.521 -11.597 1.00 87.69 274 SER A O 1
#